Protein AF-A0A2E8EBW0-F1 (afdb_monomer_lite)

Foldseek 3Di:
DPPLLQADDDPVSLVVLVVVVVDDDDDLQSLLSSLQRNLVNCQVQQFPQDHCPVQPQKAFAFKFWDDLPVCVVLLVLVLQLCVQVDVVLPDPNNVLSVCQSPDPQKTWMKTWIWGADPNWIKTKIKTKIWGQAPPHNRHIWIKIKMWIFTADPLAGPATQAIAIAGGGNPDPPPPRPDRDGPHDDPCPGSSSVSLLVVLVVCVVCVPPPVGTDDDVCLSSHDSHDDHPDPRPDGNSVVNNVVVVVVPDPPPPD

pLDDT: mean 76.91, std 15.61, range [37.5, 95.81]

Secondary structure (DSSP, 8-state):
-GGGGS---SHHHHHHHHHHHTSS---HHHHHHHHHHHHHHHHHTTBTT--STTTTTEEEEEEEEEPTTTTHHHHHHHHHHHHHH-GGGTTHHHHHHHHHHT-TT-EEEEEEEEEEETTEEEEEEEEEEEEEETTEEEEEEEEEEEEEEEEETTEEEEEEEEEEEEE-SS-S----------SS--TT-HHHHHHHHHHHHHHHHTT-TTTB---TTGGGSTTBSS-SS--SS-SHHHHHHHHHHT--SSS--

Radius of gyration: 19.36 Å; chains: 1; bounding box: 67×33×50 Å

Sequence (253 aa):
MSQQIASIETEGQYRSAVKQLDQDKKPPFLLRLLMNALESYRQARKMGWSRPQNKYGLTVFHSFRLDRSDDRPLIDLVMKACLTEFTELDGPAGQYIRGLLEDPNLMGFIFVHDCLEERTKYEGMTFSFGRVATGQARHRDRFDLILESEVSNGSSQGLSRVRAYVDPFKSPIQKNLASVFIHESPRASEAQELFLKGAETYSLWQGDADRAWQHWTQRYINYFGPRTTSVGDSYFPTAVDRLAAAEPLRDAA

Structure (mmCIF, N/CA/C/O backbone):
data_AF-A0A2E8EBW0-F1
#
_entry.id   AF-A0A2E8EBW0-F1
#
loop_
_atom_site.group_PDB
_atom_site.id
_atom_site.type_symbol
_atom_site.label_atom_id
_atom_site.label_alt_id
_atom_site.label_comp_id
_atom_site.label_asym_id
_atom_site.label_entity_id
_atom_site.label_seq_id
_atom_site.pdbx_PDB_ins_code
_atom_site.Cartn_x
_atom_site.Cartn_y
_atom_site.Cartn_z
_atom_site.occupancy
_atom_site.B_iso_or_equiv
_atom_site.auth_seq_id
_atom_site.auth_comp_id
_atom_site.auth_asym_id
_atom_site.auth_atom_id
_atom_site.pdbx_PDB_model_num
ATOM 1 N N . MET A 1 1 ? -34.198 10.918 4.666 1.00 42.88 1 MET A N 1
ATOM 2 C CA . MET A 1 1 ? -33.213 9.984 5.269 1.00 42.88 1 MET A CA 1
ATOM 3 C C . MET A 1 1 ? -31.919 9.826 4.458 1.00 42.88 1 MET A C 1
ATOM 5 O O . MET A 1 1 ? -30.956 9.308 4.998 1.00 42.88 1 MET A O 1
ATOM 9 N N . SER A 1 2 ? -31.834 10.306 3.210 1.00 39.00 2 SER A N 1
ATOM 10 C CA . SER A 1 2 ? -30.645 10.187 2.344 1.00 39.00 2 SER A CA 1
ATOM 11 C C . SER A 1 2 ? -29.506 11.180 2.636 1.00 39.00 2 SER A C 1
ATOM 13 O O . SER A 1 2 ? -28.367 10.903 2.282 1.00 39.00 2 SER A O 1
ATOM 15 N N . GLN A 1 3 ? -29.773 12.311 3.299 1.00 40.41 3 GLN A N 1
ATOM 16 C CA . GLN A 1 3 ? -28.760 13.356 3.535 1.00 40.41 3 GLN A CA 1
ATOM 17 C C . GLN A 1 3 ? -27.776 13.052 4.680 1.00 40.41 3 GLN A C 1
ATOM 19 O O . GLN A 1 3 ? -26.727 13.678 4.753 1.00 40.41 3 GLN A O 1
ATOM 24 N N . GLN A 1 4 ? -28.066 12.083 5.555 1.00 48.19 4 GLN A N 1
ATOM 25 C CA . GLN A 1 4 ? -27.252 11.820 6.755 1.00 48.19 4 GLN A CA 1
ATOM 26 C C . GLN A 1 4 ? -26.058 10.875 6.529 1.00 48.19 4 GLN A C 1
ATOM 28 O O . GLN A 1 4 ? -25.256 10.692 7.437 1.00 48.19 4 GLN A O 1
ATOM 33 N N . ILE A 1 5 ? -25.946 10.257 5.349 1.00 56.09 5 ILE A N 1
ATOM 34 C CA . ILE A 1 5 ? -24.898 9.262 5.043 1.00 56.09 5 ILE A CA 1
ATOM 35 C C . ILE A 1 5 ? -23.699 9.909 4.318 1.00 56.09 5 ILE A C 1
ATOM 37 O O . ILE A 1 5 ? -22.652 9.284 4.193 1.00 56.09 5 ILE A O 1
ATOM 41 N N . ALA A 1 6 ? -23.819 11.164 3.862 1.00 61.62 6 ALA A N 1
ATOM 42 C CA . ALA A 1 6 ? -22.801 11.811 3.029 1.00 61.62 6 ALA A CA 1
ATOM 43 C C . ALA A 1 6 ? -21.480 12.098 3.771 1.00 61.62 6 ALA A C 1
ATOM 45 O O . ALA A 1 6 ? -20.416 12.005 3.163 1.00 61.62 6 ALA A O 1
ATOM 46 N N . SER A 1 7 ? -21.526 12.389 5.074 1.00 76.88 7 SER A N 1
ATOM 47 C CA . SER A 1 7 ? -20.334 12.552 5.911 1.00 76.88 7 SER A CA 1
ATOM 48 C C . SER A 1 7 ? -20.571 11.985 7.312 1.00 76.88 7 SER A C 1
ATOM 50 O O . SER A 1 7 ? -21.566 12.273 7.977 1.00 76.88 7 SER A O 1
ATOM 52 N N . ILE A 1 8 ? -19.647 11.139 7.772 1.00 84.81 8 ILE A N 1
ATOM 53 C CA . ILE A 1 8 ? -19.560 10.740 9.179 1.00 84.81 8 ILE A CA 1
ATOM 54 C C . ILE A 1 8 ? -18.503 11.642 9.805 1.00 84.81 8 ILE A C 1
ATOM 56 O O . ILE A 1 8 ? -17.350 11.635 9.380 1.00 84.81 8 ILE A O 1
ATOM 60 N N . GLU A 1 9 ? -18.885 12.413 10.817 1.00 86.06 9 GLU A N 1
ATOM 61 C CA . GLU A 1 9 ? -18.017 13.413 11.453 1.00 86.06 9 GLU A CA 1
ATOM 62 C C . GLU A 1 9 ? -17.807 13.129 12.943 1.00 86.06 9 GLU A C 1
ATOM 64 O O . GLU A 1 9 ? -16.780 13.495 13.513 1.00 86.06 9 GLU A O 1
ATOM 69 N N . THR A 1 10 ? -18.730 12.400 13.573 1.00 87.62 10 THR A N 1
ATOM 70 C CA . THR A 1 10 ? -18.730 12.113 15.014 1.00 87.62 10 THR A CA 1
ATOM 71 C C . THR A 1 10 ? -18.658 10.613 15.313 1.00 87.62 10 THR A C 1
ATOM 73 O O . THR A 1 10 ? -19.086 9.778 14.517 1.00 87.62 10 THR A O 1
ATOM 76 N N . GLU A 1 11 ? -18.156 10.245 16.499 1.00 87.25 11 GLU A N 1
ATOM 77 C CA . GLU A 1 11 ? -18.153 8.844 16.976 1.00 87.25 11 GLU A CA 1
ATOM 78 C C . GLU A 1 11 ? -19.584 8.283 17.104 1.00 87.25 11 GLU A C 1
ATOM 80 O O . GLU A 1 11 ? -19.814 7.098 16.867 1.00 87.25 11 GLU A O 1
ATOM 85 N N . GLY A 1 12 ? -20.569 9.128 17.434 1.00 88.88 12 GLY A N 1
ATOM 86 C CA . GLY A 1 12 ? -21.980 8.734 17.489 1.00 88.88 12 GLY A CA 1
ATOM 87 C C . GLY A 1 12 ? -22.530 8.331 16.117 1.00 88.88 12 GLY A C 1
ATOM 88 O O . GLY A 1 12 ? -23.123 7.258 15.983 1.00 88.88 12 GLY A O 1
ATOM 89 N N . GLN A 1 13 ? -22.269 9.142 15.085 1.00 88.31 13 GLN A N 1
ATOM 90 C CA . GLN A 1 13 ? -22.615 8.811 13.697 1.00 88.31 13 GLN A CA 1
ATOM 91 C C . GLN A 1 13 ? -21.884 7.552 13.225 1.00 88.31 13 GLN A C 1
ATOM 93 O O . GLN A 1 13 ? -22.511 6.688 12.621 1.00 88.31 13 GLN A O 1
ATOM 98 N N . TYR A 1 14 ? -20.596 7.406 13.558 1.00 87.50 14 TYR A N 1
ATOM 99 C CA . TYR A 1 14 ? -19.812 6.216 13.226 1.00 87.50 14 TYR A CA 1
ATOM 100 C C . TYR A 1 14 ? -20.443 4.943 13.805 1.00 87.50 14 TYR A C 1
ATOM 102 O O . TYR A 1 14 ? -20.697 3.986 13.077 1.00 87.50 14 TYR A O 1
ATOM 110 N N . ARG A 1 15 ? -20.782 4.937 15.101 1.00 87.25 15 ARG A N 1
ATOM 111 C CA . ARG A 1 15 ? -21.443 3.789 15.749 1.00 87.25 15 ARG A CA 1
ATOM 112 C C . ARG A 1 15 ? -22.815 3.490 15.150 1.00 87.25 15 ARG A C 1
ATOM 114 O O . ARG A 1 15 ? -23.166 2.323 15.010 1.00 87.25 15 ARG A O 1
ATOM 121 N N . SER A 1 16 ? -23.583 4.524 14.806 1.00 86.38 16 SER A N 1
ATOM 122 C CA . SER A 1 16 ? -24.879 4.368 14.136 1.00 86.38 16 SER A CA 1
ATOM 123 C C . SER A 1 16 ? -24.718 3.731 12.754 1.00 86.38 16 SER A C 1
ATOM 125 O O . SER A 1 16 ? -25.396 2.757 12.443 1.00 86.38 16 SER A O 1
ATOM 127 N N . ALA A 1 17 ? -23.761 4.212 11.959 1.00 85.69 17 ALA A N 1
ATOM 128 C CA . ALA A 1 17 ? -23.440 3.676 10.642 1.00 85.69 17 ALA A CA 1
ATOM 129 C C . ALA A 1 17 ? -22.963 2.214 10.695 1.00 85.69 17 ALA A C 1
ATOM 131 O O . ALA A 1 17 ? -23.399 1.405 9.881 1.00 85.69 17 ALA A O 1
ATOM 132 N N . VAL A 1 18 ? -22.134 1.845 11.680 1.00 84.69 18 VAL A N 1
ATOM 133 C CA . VAL A 1 18 ? -21.731 0.444 11.905 1.00 84.69 18 VAL A CA 1
ATOM 134 C C . VAL A 1 18 ? -22.945 -0.428 12.232 1.00 84.69 18 VAL A C 1
ATOM 136 O O . VAL A 1 18 ? -23.158 -1.435 11.571 1.00 84.69 18 VAL A O 1
ATOM 139 N N . LYS A 1 19 ? -23.807 -0.006 13.168 1.00 84.00 19 LYS A N 1
ATOM 140 C CA . LYS A 1 19 ? -25.048 -0.742 13.471 1.00 84.00 19 LYS A CA 1
ATOM 141 C C . LYS A 1 19 ? -25.952 -0.890 12.249 1.00 84.00 19 LYS A C 1
ATOM 143 O O . LYS A 1 19 ? -26.609 -1.910 12.094 1.00 84.00 19 LYS A O 1
ATOM 148 N N . GLN A 1 20 ? -25.994 0.122 11.385 1.00 81.56 20 GLN A N 1
ATOM 149 C CA . GLN A 1 20 ? -26.752 0.049 10.143 1.00 81.56 20 GLN A CA 1
ATOM 150 C C . GLN A 1 20 ? -26.153 -0.965 9.163 1.00 81.56 20 GLN A C 1
ATOM 152 O O . GLN A 1 20 ? -26.926 -1.613 8.467 1.00 81.56 20 GLN A O 1
ATOM 157 N N . LEU A 1 21 ? -24.831 -1.143 9.086 1.00 76.75 21 LEU A N 1
ATOM 158 C CA . LEU A 1 21 ? -24.244 -2.211 8.261 1.00 76.75 21 LEU A CA 1
ATOM 159 C C . LEU A 1 21 ? -24.686 -3.604 8.719 1.00 76.75 21 LEU A C 1
ATOM 161 O O . LEU A 1 21 ? -24.945 -4.456 7.874 1.00 76.75 21 LEU A O 1
ATOM 165 N N . ASP A 1 22 ? -24.811 -3.801 10.031 1.00 71.69 22 ASP A N 1
ATOM 166 C CA . ASP A 1 22 ? -25.167 -5.091 10.634 1.00 71.69 22 ASP A CA 1
ATOM 167 C C . ASP A 1 22 ? -26.665 -5.440 10.492 1.00 71.69 22 ASP A C 1
ATOM 169 O O . ASP A 1 22 ? -27.074 -6.565 10.771 1.00 71.69 22 ASP A O 1
ATOM 173 N N . GLN A 1 23 ? -27.501 -4.490 10.057 1.00 69.81 23 GLN A N 1
ATOM 174 C CA . GLN A 1 23 ? -28.956 -4.642 9.929 1.00 69.81 23 GLN A CA 1
ATOM 175 C C . GLN A 1 23 ? -29.392 -4.813 8.467 1.00 69.81 23 GLN A C 1
ATOM 177 O O . GLN A 1 23 ? -29.241 -3.871 7.693 1.00 69.81 23 GLN A O 1
ATOM 182 N N . ASP A 1 24 ? -30.019 -5.949 8.135 1.00 57.16 24 ASP A N 1
ATOM 183 C CA . ASP A 1 24 ? -30.723 -6.290 6.879 1.00 57.16 24 ASP A CA 1
ATOM 184 C C . ASP A 1 24 ? -30.028 -6.002 5.527 1.00 57.16 24 ASP A C 1
ATOM 186 O O . ASP A 1 24 ? -29.122 -5.183 5.369 1.00 57.16 24 ASP A O 1
ATOM 190 N N . LYS A 1 25 ? -30.482 -6.700 4.474 1.00 70.56 25 LYS A N 1
ATOM 191 C CA . LYS A 1 25 ? -29.960 -6.551 3.104 1.00 70.56 25 LYS A CA 1
ATOM 192 C C . LYS A 1 25 ? -30.247 -5.149 2.551 1.00 70.56 25 LYS A C 1
ATOM 194 O O . LYS A 1 25 ? -31.306 -4.888 1.986 1.00 70.56 25 LYS A O 1
ATOM 199 N N . LYS A 1 26 ? -29.273 -4.247 2.667 1.00 77.56 26 LYS A N 1
ATOM 200 C CA . LYS A 1 26 ? -29.299 -2.934 2.010 1.00 77.56 26 LYS A CA 1
ATOM 201 C C . LYS A 1 26 ? -29.015 -3.061 0.508 1.00 77.56 26 LYS A C 1
ATOM 203 O O . LYS A 1 26 ? -28.183 -3.881 0.114 1.00 77.56 26 LYS A O 1
ATOM 208 N N . PRO A 1 27 ? -29.637 -2.217 -0.335 1.00 81.81 27 PRO A N 1
ATOM 209 C CA . PRO A 1 27 ? -29.261 -2.079 -1.736 1.00 81.81 27 PRO A CA 1
ATOM 210 C C . PRO A 1 27 ? -27.752 -1.814 -1.901 1.00 81.81 27 PRO A C 1
ATOM 212 O O . PRO A 1 27 ? -27.195 -1.019 -1.134 1.00 81.81 27 PRO A O 1
ATOM 215 N N . PRO A 1 28 ? -27.087 -2.390 -2.923 1.00 80.12 28 PRO A N 1
ATOM 216 C CA . PRO A 1 28 ? -25.644 -2.232 -3.128 1.00 80.12 28 PRO A CA 1
ATOM 217 C C . PRO A 1 28 ? -25.160 -0.777 -3.178 1.00 80.12 28 PRO A C 1
ATOM 219 O O . PRO A 1 28 ? -24.071 -0.480 -2.691 1.00 80.12 28 PRO A O 1
ATOM 222 N N . PHE A 1 29 ? -25.964 0.148 -3.714 1.00 81.62 29 PHE A N 1
ATOM 223 C CA . PHE A 1 29 ? -25.597 1.566 -3.774 1.00 81.62 29 PHE A CA 1
ATOM 224 C C . PHE A 1 29 ? -25.526 2.220 -2.382 1.00 81.62 29 PHE A C 1
ATOM 226 O O . PHE A 1 29 ? -24.613 2.999 -2.120 1.00 81.62 29 PHE A O 1
ATOM 233 N N . LEU A 1 30 ? -26.441 1.874 -1.464 1.00 81.81 30 LEU A N 1
ATOM 234 C CA . LEU A 1 30 ? -26.419 2.385 -0.089 1.00 81.81 30 LEU A CA 1
ATOM 235 C C . LEU A 1 30 ? -25.256 1.789 0.699 1.00 81.81 30 LEU A C 1
ATOM 237 O O . LEU A 1 30 ? -24.622 2.504 1.469 1.00 81.81 30 LEU A O 1
ATOM 241 N N . LEU A 1 31 ? -24.944 0.509 0.474 1.00 82.00 31 LEU A N 1
ATOM 242 C CA . LEU A 1 31 ? -23.759 -0.122 1.056 1.00 82.00 31 LEU A CA 1
ATOM 243 C C . LEU A 1 31 ? -22.479 0.570 0.587 1.00 82.00 31 LEU A C 1
ATOM 245 O O . LEU A 1 31 ? -21.628 0.867 1.416 1.00 82.00 31 LEU A O 1
ATOM 249 N N . ARG A 1 32 ? -22.369 0.901 -0.707 1.00 82.06 32 ARG A N 1
ATOM 250 C CA . ARG A 1 32 ? -21.244 1.689 -1.237 1.00 82.06 32 ARG A CA 1
ATOM 251 C C . ARG A 1 32 ? -21.121 3.046 -0.552 1.00 82.06 32 ARG A C 1
ATOM 253 O O . ARG A 1 32 ? -20.038 3.384 -0.086 1.00 82.06 32 ARG A O 1
ATOM 260 N N . LEU A 1 33 ? -22.210 3.810 -0.451 1.00 84.19 33 LEU A N 1
ATOM 261 C CA . LEU A 1 33 ? -22.187 5.122 0.208 1.00 84.19 33 LEU A CA 1
ATOM 262 C C . LEU A 1 33 ? -21.750 5.014 1.675 1.00 84.19 33 LEU A C 1
ATOM 264 O O . LEU A 1 33 ? -20.831 5.709 2.102 1.00 84.19 33 LEU A O 1
ATOM 268 N N . LEU A 1 34 ? -22.360 4.095 2.426 1.00 85.25 34 LEU A N 1
ATOM 269 C CA . LEU A 1 34 ? -22.086 3.905 3.849 1.00 85.25 34 LEU A CA 1
ATOM 270 C C . LEU A 1 34 ? -20.654 3.418 4.105 1.00 85.25 34 LEU A C 1
ATOM 272 O O . LEU A 1 34 ? -19.982 3.916 5.007 1.00 85.25 34 LEU A O 1
ATOM 276 N N . MET A 1 35 ? -20.170 2.473 3.295 1.00 84.56 35 MET A N 1
ATOM 277 C CA . MET A 1 35 ? -18.815 1.937 3.414 1.00 84.56 35 MET A CA 1
ATOM 278 C C . MET A 1 35 ? -17.753 2.986 3.101 1.00 84.56 35 MET A C 1
ATOM 280 O O . MET A 1 35 ? -16.782 3.084 3.846 1.00 84.56 35 MET A O 1
ATOM 284 N N . ASN A 1 36 ? -17.942 3.795 2.055 1.00 83.75 36 ASN A N 1
ATOM 285 C CA . ASN A 1 36 ? -17.011 4.881 1.749 1.00 83.75 36 ASN A CA 1
ATOM 286 C C . ASN A 1 36 ? -17.027 5.963 2.841 1.00 83.75 36 ASN A C 1
ATOM 288 O O . ASN A 1 36 ? -15.962 6.418 3.245 1.00 83.75 36 ASN A O 1
ATOM 292 N N . ALA A 1 37 ? -18.192 6.318 3.394 1.00 85.50 37 ALA A N 1
ATOM 293 C CA . ALA A 1 37 ? -18.268 7.285 4.492 1.00 85.50 37 ALA A CA 1
ATOM 294 C C . ALA A 1 37 ? -17.565 6.780 5.770 1.00 85.50 37 ALA A C 1
ATOM 296 O O . ALA A 1 37 ? -16.832 7.526 6.426 1.00 85.50 37 ALA A O 1
ATOM 297 N N . LEU A 1 38 ? -17.740 5.495 6.109 1.00 86.19 38 LEU A N 1
ATOM 298 C CA . LEU A 1 38 ? -17.025 4.844 7.212 1.00 86.19 38 LEU A CA 1
ATOM 299 C C . LEU A 1 38 ? -15.520 4.799 6.962 1.00 86.19 38 LEU A C 1
ATOM 301 O O . LEU A 1 38 ? -14.737 5.041 7.880 1.00 86.19 38 LEU A O 1
ATOM 305 N N . GLU A 1 39 ? -15.119 4.503 5.730 1.00 83.81 39 GLU A N 1
ATOM 306 C CA . GLU A 1 39 ? -13.722 4.484 5.328 1.00 83.81 39 GLU A CA 1
ATOM 307 C C . GLU A 1 39 ? -13.085 5.867 5.487 1.00 83.81 39 GLU A C 1
ATOM 309 O O . GLU A 1 39 ? -12.070 5.987 6.170 1.00 83.81 39 GLU A O 1
ATOM 314 N N . SER A 1 40 ? -13.714 6.926 4.970 1.00 82.56 40 SER A N 1
ATOM 315 C CA . SER A 1 40 ? -13.229 8.303 5.120 1.00 82.56 40 SER A CA 1
ATOM 316 C C . SER A 1 40 ? -13.115 8.721 6.590 1.00 82.56 40 SER A C 1
ATOM 318 O O . SER A 1 40 ? -12.106 9.301 6.998 1.00 82.56 40 SER A O 1
ATOM 320 N N . TYR A 1 41 ? -14.101 8.371 7.424 1.00 85.62 41 TYR A N 1
ATOM 321 C CA . TYR A 1 41 ? -14.045 8.643 8.864 1.00 85.62 41 TYR A CA 1
ATOM 322 C C . TYR A 1 41 ? -12.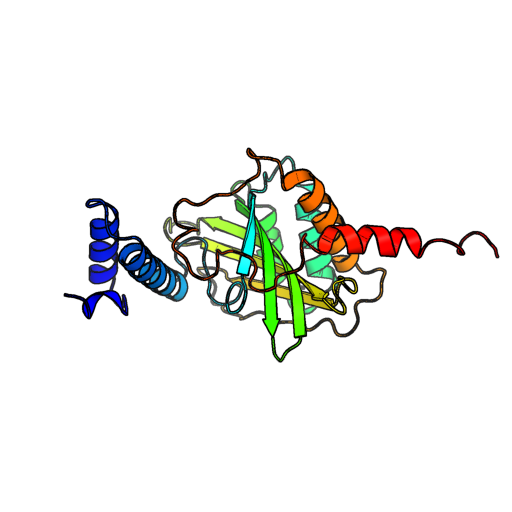860 7.949 9.544 1.00 85.62 41 TYR A C 1
ATOM 324 O O . TYR A 1 41 ? -12.146 8.567 10.343 1.00 85.62 41 TYR A O 1
ATOM 332 N N . ARG A 1 42 ? -12.654 6.661 9.234 1.00 84.12 42 ARG A N 1
ATOM 333 C CA . ARG A 1 42 ? -11.570 5.840 9.790 1.00 84.12 42 ARG A CA 1
ATOM 334 C C . ARG A 1 42 ? -10.208 6.360 9.358 1.00 84.12 42 ARG A C 1
ATOM 336 O O . ARG A 1 42 ? -9.314 6.497 10.193 1.00 84.12 42 ARG A O 1
ATOM 343 N N . GLN A 1 43 ? -10.077 6.694 8.082 1.00 78.69 43 GLN A N 1
ATOM 344 C CA . GLN A 1 43 ? -8.888 7.278 7.478 1.00 78.69 43 GLN A CA 1
ATOM 345 C C . GLN A 1 43 ? -8.455 8.561 8.196 1.00 78.69 43 GLN A C 1
ATOM 347 O O . GLN A 1 43 ? -7.318 8.641 8.662 1.00 78.69 43 GLN A O 1
ATOM 352 N N . ALA A 1 44 ? -9.377 9.512 8.385 1.00 79.12 44 ALA A N 1
ATOM 353 C CA . ALA A 1 44 ? -9.106 10.782 9.066 1.00 79.12 44 ALA A CA 1
ATOM 354 C C . ALA A 1 44 ? -8.639 10.618 10.527 1.00 79.12 44 ALA A C 1
ATOM 356 O O . ALA A 1 44 ? -8.036 11.523 11.096 1.00 79.12 44 ALA A O 1
ATOM 357 N N . ARG A 1 45 ? -8.911 9.463 11.149 1.00 80.75 45 ARG A N 1
ATOM 358 C CA . ARG A 1 45 ? -8.608 9.170 12.563 1.00 80.75 45 ARG A CA 1
ATOM 359 C C . ARG A 1 45 ? -7.586 8.053 12.752 1.00 80.75 45 ARG A C 1
ATOM 361 O O . ARG A 1 45 ? -7.448 7.523 13.854 1.00 80.75 45 ARG A O 1
ATOM 368 N N . LYS A 1 46 ? -6.881 7.662 11.688 1.00 77.75 46 LYS A N 1
ATOM 369 C CA . LYS A 1 46 ? -5.901 6.565 11.700 1.00 77.75 46 LYS A CA 1
ATOM 370 C C . LYS A 1 46 ? -6.462 5.231 12.231 1.00 77.75 46 LYS A C 1
ATOM 372 O O . LYS A 1 46 ? -5.770 4.476 12.920 1.00 77.75 46 LYS A O 1
ATOM 377 N N . MET A 1 47 ? -7.729 4.938 11.948 1.00 80.25 47 MET A N 1
ATOM 378 C CA . MET A 1 47 ? -8.395 3.708 12.378 1.00 80.25 47 MET A CA 1
ATOM 379 C C . MET A 1 47 ? -8.321 2.633 11.293 1.00 80.25 47 MET A C 1
ATOM 381 O O . MET A 1 47 ? -8.682 2.854 10.140 1.00 80.25 47 MET A O 1
ATOM 385 N N . GLY A 1 48 ? -7.924 1.417 11.665 1.00 76.00 48 GLY A N 1
ATOM 386 C CA . GLY A 1 48 ? -7.821 0.301 10.719 1.00 76.00 48 GLY A CA 1
ATOM 387 C C . GLY A 1 48 ? -6.758 0.473 9.625 1.00 76.00 48 GLY A C 1
ATOM 388 O O . GLY A 1 48 ? -5.818 1.255 9.773 1.00 76.00 48 GLY A O 1
ATOM 389 N N . TRP A 1 49 ? -6.916 -0.300 8.544 1.00 72.81 49 TRP A N 1
ATOM 390 C CA . TRP A 1 49 ? -5.897 -0.522 7.506 1.00 72.81 49 TRP A CA 1
ATOM 391 C C . TRP A 1 49 ? -5.943 0.451 6.322 1.00 72.81 49 TRP A C 1
ATOM 393 O O . TRP A 1 49 ? -5.196 0.297 5.367 1.00 72.81 49 TRP A O 1
ATOM 403 N N . SER A 1 50 ? -6.832 1.437 6.318 1.00 63.03 50 SER A N 1
ATOM 404 C CA . SER A 1 50 ? -6.943 2.352 5.185 1.00 63.03 50 SER A CA 1
ATOM 405 C C . SER A 1 50 ? -6.407 3.729 5.516 1.00 63.03 50 SER A C 1
ATOM 407 O O . SER A 1 50 ? -6.694 4.254 6.597 1.00 63.03 50 SER A O 1
ATOM 409 N N . ARG A 1 51 ? -5.646 4.325 4.596 1.00 66.62 51 ARG A N 1
ATOM 410 C CA . ARG A 1 51 ? -5.312 5.750 4.623 1.00 66.62 51 ARG A CA 1
ATOM 411 C C . ARG A 1 51 ? -5.531 6.357 3.235 1.00 66.62 51 ARG A C 1
ATOM 413 O O . ARG A 1 51 ? -5.445 5.629 2.248 1.00 66.62 51 ARG A O 1
ATOM 420 N N . PRO A 1 52 ? -5.821 7.665 3.150 1.00 56.44 52 PRO A N 1
ATOM 421 C CA . PRO A 1 52 ? -6.005 8.342 1.872 1.00 56.44 52 PRO A CA 1
ATOM 422 C C . PRO A 1 52 ? -4.711 8.415 1.053 1.00 56.44 52 PRO A C 1
ATOM 424 O O . PRO A 1 52 ? -4.753 8.305 -0.168 1.00 56.44 52 PRO A O 1
ATOM 427 N N . GLN A 1 53 ? -3.559 8.587 1.714 1.00 57.28 53 GLN A N 1
ATOM 428 C CA . GLN A 1 53 ? -2.309 8.983 1.053 1.00 57.28 53 GLN A CA 1
ATOM 429 C C . GLN A 1 53 ? -1.745 7.911 0.113 1.00 57.28 53 GLN A C 1
ATOM 431 O O . GLN A 1 53 ? -1.138 8.254 -0.893 1.00 57.28 53 GLN A O 1
ATOM 436 N N . ASN A 1 54 ? -1.976 6.629 0.402 1.00 64.00 54 ASN A N 1
ATOM 437 C CA . ASN A 1 54 ? -1.486 5.514 -0.410 1.00 64.00 54 ASN A CA 1
ATOM 438 C C . ASN A 1 54 ? -2.533 4.950 -1.384 1.00 64.00 54 ASN A C 1
ATOM 440 O O . ASN A 1 54 ? -2.286 3.905 -1.975 1.00 64.00 54 ASN A O 1
ATOM 444 N N . LYS A 1 55 ? -3.730 5.553 -1.479 1.00 65.38 55 LYS A N 1
ATOM 445 C CA . LYS A 1 55 ? -4.889 4.964 -2.186 1.00 65.38 55 LYS A CA 1
ATOM 446 C C . LYS A 1 55 ? -5.728 5.970 -2.983 1.00 65.38 55 LYS A C 1
ATOM 448 O O . LYS A 1 55 ? -6.718 5.582 -3.598 1.00 65.38 55 LYS A O 1
ATOM 453 N N . TYR A 1 56 ? -5.375 7.256 -2.968 1.00 67.69 56 TYR A N 1
ATOM 454 C CA . TYR A 1 56 ? -6.079 8.273 -3.749 1.00 67.69 56 TYR A CA 1
ATOM 455 C C . TYR A 1 56 ? -5.701 8.174 -5.230 1.00 67.69 56 TYR A C 1
ATOM 457 O O . TYR A 1 56 ? -4.521 8.135 -5.562 1.00 67.69 56 TYR A O 1
ATOM 465 N N . GLY A 1 57 ? -6.704 8.125 -6.112 1.00 71.44 57 GLY A N 1
ATOM 466 C CA . GLY A 1 57 ? -6.496 8.013 -7.562 1.00 71.44 57 GLY A CA 1
ATOM 467 C C . GLY A 1 57 ? -6.009 6.641 -8.045 1.00 71.44 57 GLY A C 1
ATOM 468 O O . GLY A 1 57 ? -5.708 6.500 -9.226 1.00 71.44 57 GLY A O 1
ATOM 469 N N . LEU A 1 58 ? -5.949 5.645 -7.155 1.00 79.94 58 LEU A N 1
ATOM 470 C CA . LEU A 1 58 ? -5.500 4.283 -7.447 1.00 79.94 58 LEU A CA 1
ATOM 471 C C . LEU A 1 58 ? -6.695 3.325 -7.480 1.00 79.94 58 LEU A C 1
ATOM 473 O O . LEU A 1 58 ? -7.629 3.461 -6.686 1.00 79.94 58 LEU A O 1
ATOM 477 N N . THR A 1 59 ? -6.628 2.319 -8.347 1.00 85.56 59 THR A N 1
ATOM 478 C CA . THR A 1 59 ? -7.553 1.183 -8.356 1.00 85.56 59 THR A CA 1
ATOM 479 C C . THR A 1 59 ? -6.785 -0.084 -8.051 1.00 85.56 59 THR A C 1
ATOM 481 O O . THR A 1 59 ? -6.013 -0.573 -8.870 1.00 85.56 59 THR A O 1
ATOM 484 N N . VAL A 1 60 ? -7.003 -0.622 -6.857 1.00 85.94 60 VAL A N 1
ATOM 485 C CA . VAL A 1 60 ? -6.477 -1.916 -6.438 1.00 85.94 60 VAL A CA 1
ATOM 486 C C . VAL A 1 60 ? -7.338 -3.004 -7.061 1.00 85.94 60 VAL A C 1
ATOM 488 O O . VAL A 1 60 ? -8.528 -3.111 -6.748 1.00 85.94 60 VAL A O 1
ATOM 491 N N . PHE A 1 61 ? -6.729 -3.814 -7.923 1.00 83.56 61 PHE A N 1
ATOM 492 C CA . PHE A 1 61 ? -7.426 -4.895 -8.614 1.00 83.56 61 PHE A CA 1
ATOM 493 C C . PHE A 1 61 ? -7.118 -6.267 -8.017 1.00 83.56 61 PHE A C 1
ATOM 495 O O . PHE A 1 61 ? -8.035 -7.072 -7.948 1.00 83.56 61 PHE A O 1
ATOM 502 N N . HIS A 1 62 ? -5.906 -6.515 -7.500 1.00 86.19 62 HIS A N 1
ATOM 503 C CA . HIS A 1 62 ? -5.564 -7.722 -6.731 1.00 86.19 62 HIS A CA 1
ATOM 504 C C . HIS A 1 62 ? -4.930 -7.357 -5.386 1.00 86.19 62 HIS A C 1
ATOM 506 O O . HIS A 1 62 ? -4.319 -6.300 -5.211 1.00 86.19 62 HIS A O 1
ATOM 512 N N . SER A 1 63 ? -5.106 -8.226 -4.394 1.00 88.94 63 SER A N 1
ATOM 513 C CA . SER A 1 63 ? -4.575 -8.019 -3.050 1.00 88.94 63 SER A CA 1
ATOM 514 C C . SER A 1 63 ? -4.149 -9.335 -2.425 1.00 88.94 63 SER A C 1
ATOM 516 O O . SER A 1 63 ? -4.908 -10.302 -2.460 1.00 88.94 63 SER A O 1
ATOM 518 N N . PHE A 1 64 ? -2.980 -9.345 -1.795 1.00 91.25 64 PHE A N 1
ATOM 519 C CA . PHE A 1 64 ? -2.430 -10.522 -1.128 1.00 91.25 64 PHE A CA 1
ATOM 520 C C . PHE A 1 64 ? -2.102 -10.222 0.322 1.00 91.25 64 PHE A C 1
ATOM 522 O O . PHE A 1 64 ? -1.760 -9.088 0.667 1.00 91.25 64 PHE A O 1
ATOM 529 N N . ARG A 1 65 ? -2.192 -11.243 1.167 1.00 93.31 65 ARG A N 1
ATOM 530 C CA . ARG A 1 65 ? -1.699 -11.211 2.538 1.00 93.31 65 ARG A CA 1
ATOM 531 C C . ARG A 1 65 ? -0.298 -11.811 2.585 1.00 93.31 65 ARG A C 1
ATOM 533 O O . ARG A 1 65 ? -0.064 -12.881 2.031 1.00 93.31 65 ARG A O 1
ATOM 540 N N . LEU A 1 66 ? 0.594 -11.125 3.289 1.00 93.62 66 LEU A N 1
ATOM 541 C CA . LEU A 1 66 ? 1.915 -11.642 3.610 1.00 93.62 66 LEU A CA 1
ATOM 542 C C . LEU A 1 66 ? 1.863 -12.467 4.896 1.00 93.62 66 LEU A C 1
ATOM 544 O O . LEU A 1 66 ? 1.218 -12.070 5.875 1.00 93.62 66 LEU A O 1
ATOM 548 N N . ASP A 1 67 ? 2.580 -13.581 4.888 1.00 93.69 67 ASP A N 1
ATOM 549 C CA . ASP A 1 67 ? 3.016 -14.283 6.082 1.00 93.69 67 ASP A CA 1
ATOM 550 C C . ASP A 1 67 ? 4.430 -13.818 6.445 1.00 93.69 67 ASP A C 1
ATOM 552 O O . ASP A 1 67 ? 5.347 -13.819 5.627 1.00 93.69 67 ASP A O 1
ATOM 556 N N . ARG A 1 68 ? 4.616 -13.391 7.695 1.00 91.19 68 ARG A N 1
ATOM 557 C CA . ARG A 1 68 ? 5.892 -12.826 8.151 1.00 91.19 68 ARG A CA 1
ATOM 558 C C . ARG A 1 68 ? 7.044 -13.828 8.042 1.00 91.19 68 ARG A C 1
ATOM 560 O O . ARG A 1 68 ? 8.177 -13.403 7.825 1.00 91.19 68 ARG A O 1
ATOM 567 N N . SER A 1 69 ? 6.779 -15.104 8.304 1.00 90.81 69 SER A N 1
ATOM 568 C CA . SER A 1 69 ? 7.807 -16.142 8.347 1.00 90.81 69 SER A CA 1
ATOM 569 C C . SER A 1 69 ? 8.141 -16.604 6.938 1.00 90.81 69 SER A C 1
ATOM 571 O O . SER A 1 69 ? 9.311 -16.580 6.559 1.00 90.81 69 SER A O 1
ATOM 573 N N . ASP A 1 70 ? 7.118 -16.945 6.155 1.00 93.31 70 ASP A N 1
ATOM 574 C CA . ASP A 1 70 ? 7.307 -17.509 4.816 1.00 93.31 70 ASP A CA 1
ATOM 575 C C . ASP A 1 70 ? 7.776 -16.450 3.809 1.00 93.31 70 ASP A C 1
ATOM 577 O O . ASP A 1 70 ? 8.597 -16.737 2.939 1.00 93.31 70 ASP A O 1
ATOM 581 N N . ASP A 1 71 ? 7.329 -15.199 3.960 1.00 95.19 71 ASP A N 1
ATOM 582 C CA . ASP A 1 71 ? 7.655 -14.114 3.027 1.00 95.19 71 ASP A CA 1
ATOM 583 C C . ASP A 1 71 ? 8.775 -13.204 3.545 1.00 95.19 71 ASP A C 1
ATOM 585 O O . ASP A 1 71 ? 8.991 -12.104 3.024 1.00 95.19 71 ASP A O 1
ATOM 589 N N . ARG A 1 72 ? 9.517 -13.653 4.566 1.00 94.69 72 ARG A N 1
ATOM 590 C CA . ARG A 1 72 ? 10.610 -12.884 5.167 1.00 94.69 72 ARG A CA 1
ATOM 591 C C . ARG A 1 72 ? 11.618 -12.343 4.139 1.00 94.69 72 ARG A C 1
ATOM 593 O O . ARG A 1 72 ? 11.933 -11.158 4.243 1.00 94.69 72 ARG A O 1
ATOM 600 N N . PRO A 1 73 ? 12.063 -13.113 3.124 1.00 94.69 73 PRO A N 1
ATOM 601 C CA . PRO A 1 73 ? 12.982 -12.593 2.110 1.00 94.69 73 PRO A CA 1
ATOM 602 C C . PRO A 1 73 ? 12.429 -11.381 1.347 1.00 94.69 73 PRO A C 1
ATOM 604 O O . PRO A 1 73 ? 13.158 -10.428 1.082 1.00 94.69 73 PRO A O 1
ATOM 607 N N . LEU A 1 74 ? 11.129 -11.382 1.034 1.00 94.75 74 LEU A N 1
ATOM 608 C CA . LEU A 1 74 ? 10.475 -10.265 0.350 1.00 94.75 74 LEU A CA 1
ATOM 609 C C . LEU A 1 74 ? 10.373 -9.037 1.267 1.00 94.75 74 LEU A C 1
ATOM 611 O O . LEU A 1 74 ? 10.591 -7.912 0.825 1.00 94.75 74 LEU A O 1
ATOM 615 N N . ILE A 1 75 ? 10.092 -9.249 2.556 1.00 95.81 75 ILE A N 1
ATOM 616 C CA . ILE A 1 75 ? 10.046 -8.187 3.574 1.00 95.81 75 ILE A CA 1
ATOM 617 C C . ILE A 1 75 ? 11.434 -7.561 3.789 1.00 95.81 75 ILE A C 1
ATOM 619 O O . ILE A 1 75 ? 11.549 -6.340 3.905 1.00 95.81 75 ILE A O 1
ATOM 623 N N . ASP A 1 76 ? 12.493 -8.369 3.817 1.00 94.56 76 ASP A N 1
ATOM 624 C CA . ASP A 1 76 ? 13.865 -7.870 3.947 1.00 94.56 76 ASP A CA 1
ATOM 625 C C . ASP A 1 76 ? 14.283 -7.060 2.707 1.00 94.56 76 ASP A C 1
ATOM 627 O O . ASP A 1 76 ? 14.925 -6.016 2.837 1.00 94.56 76 ASP A O 1
ATOM 631 N N . LEU A 1 77 ? 13.843 -7.467 1.511 1.00 94.50 77 LEU A N 1
ATOM 632 C CA . LEU A 1 77 ? 14.073 -6.706 0.282 1.00 94.50 77 LEU A CA 1
ATOM 633 C C . LEU A 1 77 ? 13.333 -5.358 0.285 1.00 94.50 77 LEU A C 1
ATOM 635 O O . LEU A 1 77 ? 13.901 -4.352 -0.138 1.00 94.50 77 LEU A O 1
ATOM 639 N N . VAL A 1 78 ? 12.116 -5.293 0.847 1.00 94.25 78 VAL A N 1
ATOM 640 C CA . VAL A 1 78 ? 11.434 -4.010 1.112 1.00 94.25 78 VAL A CA 1
ATOM 641 C C . VAL A 1 78 ? 12.310 -3.112 1.974 1.00 94.25 78 VAL A C 1
ATOM 643 O O . VAL A 1 78 ? 12.518 -1.954 1.620 1.00 94.25 78 VAL A O 1
ATOM 646 N N . MET A 1 79 ? 12.823 -3.621 3.097 1.00 91.25 79 MET A N 1
ATOM 647 C CA . MET A 1 79 ? 13.678 -2.833 3.987 1.00 91.25 79 MET A CA 1
ATOM 648 C C . MET A 1 79 ? 14.897 -2.285 3.247 1.00 91.25 79 MET A C 1
ATOM 650 O O . MET A 1 79 ? 15.212 -1.101 3.367 1.00 91.25 79 MET A O 1
ATOM 654 N N . LYS A 1 80 ? 15.569 -3.147 2.481 1.00 90.31 80 LYS A N 1
ATOM 655 C CA . LYS A 1 80 ? 16.769 -2.803 1.723 1.00 90.31 80 LYS A CA 1
ATOM 656 C C . LYS A 1 80 ? 16.475 -1.703 0.702 1.00 90.31 80 LYS A C 1
ATOM 658 O O . LYS A 1 80 ? 17.112 -0.657 0.758 1.00 90.31 80 LYS A O 1
ATOM 663 N N . ALA A 1 81 ? 15.433 -1.872 -0.114 1.00 89.25 81 ALA A N 1
ATOM 664 C CA . ALA A 1 81 ? 14.978 -0.851 -1.056 1.00 89.25 81 ALA A CA 1
ATOM 665 C C . ALA A 1 81 ? 14.651 0.478 -0.352 1.00 89.25 81 ALA A C 1
ATOM 667 O O . ALA A 1 81 ? 15.064 1.539 -0.802 1.00 89.25 81 ALA A O 1
ATOM 668 N N . CYS A 1 82 ? 13.970 0.444 0.796 1.00 84.62 82 CYS A N 1
ATOM 669 C CA . CYS A 1 82 ? 13.649 1.668 1.534 1.00 84.62 82 CYS A CA 1
ATOM 670 C C . CYS A 1 82 ? 14.893 2.419 2.003 1.00 84.62 82 CYS A C 1
ATOM 672 O O . CYS A 1 82 ? 14.978 3.631 1.856 1.00 84.62 82 CYS A O 1
ATOM 674 N N . LEU A 1 83 ? 15.843 1.719 2.614 1.00 81.31 83 LEU A N 1
ATOM 675 C CA . LEU A 1 83 ? 17.021 2.368 3.183 1.00 81.31 83 LEU A CA 1
ATOM 676 C C . LEU A 1 83 ? 17.991 2.850 2.102 1.00 81.31 83 LEU A C 1
ATOM 678 O O . LEU A 1 83 ? 18.672 3.847 2.309 1.00 81.31 83 LEU A O 1
ATOM 682 N N . THR A 1 84 ? 18.040 2.169 0.956 1.00 84.06 84 THR A N 1
ATOM 683 C CA . THR A 1 84 ? 18.893 2.566 -0.167 1.00 84.06 84 THR A CA 1
ATOM 684 C C . THR A 1 84 ? 18.332 3.767 -0.923 1.00 84.06 84 THR A C 1
ATOM 686 O O . THR A 1 84 ? 19.088 4.681 -1.239 1.00 84.06 84 THR A O 1
ATOM 689 N N . GLU A 1 85 ? 17.027 3.792 -1.207 1.00 81.25 85 GLU A N 1
ATOM 690 C CA . GLU A 1 85 ? 16.441 4.849 -2.046 1.00 81.25 85 GLU A CA 1
ATOM 691 C C . GLU A 1 85 ? 16.118 6.140 -1.275 1.00 81.25 85 GLU A C 1
ATOM 693 O O . GLU A 1 85 ? 15.973 7.202 -1.878 1.00 81.25 85 GLU A O 1
ATOM 698 N N . PHE A 1 86 ? 15.990 6.073 0.055 1.00 78.62 86 PHE A N 1
ATOM 699 C CA . PHE A 1 86 ? 15.550 7.201 0.879 1.00 78.62 86 PHE A CA 1
ATOM 700 C C . PHE A 1 86 ? 16.558 7.511 1.990 1.00 78.62 86 PHE A C 1
ATOM 702 O O . PHE A 1 86 ? 16.408 7.066 3.131 1.00 78.62 86 PHE A O 1
ATOM 709 N N . THR A 1 87 ? 17.556 8.341 1.686 1.00 76.81 87 THR A N 1
ATOM 710 C CA . THR A 1 87 ? 18.551 8.810 2.677 1.00 76.81 87 THR A CA 1
ATOM 711 C C . THR A 1 87 ? 17.913 9.521 3.882 1.00 76.81 87 THR A C 1
ATOM 713 O O . THR A 1 87 ? 18.418 9.483 5.002 1.00 76.81 87 THR A O 1
ATOM 716 N N . GLU A 1 88 ? 16.728 10.110 3.711 1.00 72.12 88 GLU A N 1
ATOM 717 C CA . GLU A 1 88 ? 15.942 10.740 4.774 1.00 72.12 88 GLU A CA 1
ATOM 718 C C . GLU A 1 88 ? 15.451 9.742 5.840 1.00 72.12 88 GLU A C 1
ATOM 720 O O . GLU A 1 88 ? 14.995 10.149 6.919 1.00 72.12 88 GLU A O 1
ATOM 725 N N . LEU A 1 89 ? 15.539 8.437 5.560 1.00 74.19 89 LEU A N 1
ATOM 726 C CA . LEU A 1 89 ? 15.215 7.366 6.494 1.00 74.19 89 LEU A CA 1
ATOM 727 C C . LEU A 1 89 ? 16.383 6.978 7.411 1.00 74.19 89 LEU A C 1
ATOM 729 O O . LEU A 1 89 ? 16.164 6.185 8.323 1.00 74.19 89 LEU A O 1
ATOM 733 N N . ASP A 1 90 ? 17.562 7.595 7.308 1.00 73.88 90 ASP A N 1
ATOM 734 C CA . ASP A 1 90 ? 18.705 7.304 8.196 1.00 73.88 90 ASP A CA 1
ATOM 735 C C . ASP A 1 90 ? 18.476 7.672 9.678 1.00 73.88 90 ASP A C 1
ATOM 737 O O . ASP A 1 90 ? 19.259 7.319 10.561 1.00 73.88 90 ASP A O 1
ATOM 741 N N . GLY A 1 91 ? 17.363 8.341 9.989 1.00 77.44 91 GLY A N 1
ATOM 742 C CA . GLY A 1 91 ? 16.996 8.772 11.335 1.00 77.44 91 GLY A CA 1
ATOM 743 C C . GLY A 1 91 ? 15.867 7.968 12.009 1.00 77.44 91 GLY A C 1
ATOM 744 O O . GLY A 1 91 ? 15.680 6.769 11.775 1.00 77.44 91 GLY A O 1
ATOM 745 N N . PRO A 1 92 ? 15.052 8.636 12.852 1.00 80.00 92 PRO A N 1
ATOM 746 C CA . PRO A 1 92 ? 13.939 8.010 13.575 1.00 80.00 92 PRO A CA 1
ATOM 747 C C . PRO A 1 92 ? 12.917 7.293 12.680 1.00 80.00 92 PRO A C 1
ATOM 749 O O . PRO A 1 92 ? 12.248 6.363 13.121 1.00 80.00 92 PRO A O 1
ATOM 752 N N . ALA A 1 93 ? 12.791 7.720 11.423 1.00 78.31 93 ALA A N 1
ATOM 753 C CA . ALA A 1 93 ? 11.900 7.115 10.443 1.00 78.31 93 ALA A CA 1
ATOM 754 C C . ALA A 1 93 ? 12.343 5.700 10.044 1.00 78.31 93 ALA A C 1
ATOM 756 O O . ALA A 1 93 ? 11.544 4.770 10.129 1.00 78.31 93 ALA A O 1
ATOM 757 N N . GLY A 1 94 ? 13.615 5.502 9.686 1.00 82.50 94 GLY A N 1
ATOM 758 C CA . GLY A 1 94 ? 14.140 4.168 9.398 1.00 82.50 94 GLY A CA 1
ATOM 759 C C . GLY A 1 94 ? 14.199 3.292 10.641 1.00 82.50 94 GLY A C 1
ATOM 760 O O . GLY A 1 94 ? 13.908 2.106 10.553 1.00 82.50 94 GLY A O 1
ATOM 761 N N . GLN A 1 95 ? 14.482 3.853 11.824 1.00 86.19 95 GLN A N 1
ATOM 762 C CA . GLN A 1 95 ? 14.360 3.103 13.084 1.00 86.19 95 GLN A CA 1
ATOM 763 C C . GLN A 1 95 ? 12.929 2.604 13.319 1.00 86.19 95 GLN A C 1
ATOM 765 O O . GLN A 1 95 ? 12.733 1.458 13.720 1.00 86.19 95 GLN A O 1
ATOM 770 N N . TYR A 1 96 ? 11.928 3.439 13.031 1.00 86.25 96 TYR A N 1
ATOM 771 C CA . TYR A 1 96 ? 10.529 3.037 13.089 1.00 86.25 96 TYR A CA 1
ATOM 772 C C . TYR A 1 96 ? 10.210 1.923 12.086 1.00 86.25 96 TYR A C 1
ATOM 774 O O . TYR A 1 96 ? 9.588 0.939 12.476 1.00 86.25 96 TYR A O 1
ATOM 782 N N . ILE A 1 97 ? 10.649 2.047 10.828 1.00 88.06 97 ILE A N 1
ATOM 783 C CA . ILE A 1 97 ? 10.420 1.021 9.800 1.00 88.06 97 ILE A CA 1
ATOM 784 C C . ILE A 1 97 ? 11.078 -0.300 10.217 1.00 88.06 97 ILE A C 1
ATOM 786 O O . ILE A 1 97 ? 10.409 -1.329 10.194 1.00 88.06 97 ILE A O 1
ATOM 790 N N . ARG A 1 98 ? 12.334 -0.276 10.688 1.00 91.25 98 ARG A N 1
ATOM 791 C CA . ARG A 1 98 ? 13.033 -1.449 11.252 1.00 91.25 98 ARG A CA 1
ATOM 792 C C . ARG A 1 98 ? 12.244 -2.095 12.377 1.00 91.25 98 ARG A C 1
ATOM 794 O O . ARG A 1 98 ? 11.848 -3.250 12.262 1.00 91.25 98 ARG A O 1
ATOM 801 N N . GLY A 1 99 ? 11.899 -1.318 13.399 1.00 91.75 99 GLY A N 1
ATOM 802 C CA . GLY A 1 99 ? 11.124 -1.824 14.529 1.00 91.75 99 GLY A CA 1
ATOM 803 C C . GLY A 1 99 ? 9.702 -2.270 14.171 1.00 91.75 99 GLY A C 1
ATOM 804 O O . GLY A 1 99 ? 9.099 -3.023 14.934 1.00 91.75 99 GLY A O 1
ATOM 805 N N . LEU A 1 100 ? 9.131 -1.801 13.057 1.00 91.62 100 LEU A N 1
ATOM 806 C CA . LEU A 1 100 ? 7.850 -2.278 12.542 1.00 91.62 100 LEU A CA 1
ATOM 807 C C . LEU A 1 100 ? 8.015 -3.610 11.805 1.00 91.62 100 LEU A C 1
ATOM 809 O O . LEU A 1 100 ? 7.294 -4.550 12.118 1.00 91.62 100 LEU A O 1
ATOM 813 N N . LEU A 1 101 ? 8.947 -3.699 10.853 1.00 93.62 101 LEU A N 1
ATOM 814 C CA . LEU A 1 101 ? 9.152 -4.896 10.029 1.00 93.62 101 LEU A CA 1
ATOM 815 C C . LEU A 1 101 ? 9.734 -6.077 10.827 1.00 93.62 101 LEU A C 1
ATOM 817 O O . LEU A 1 101 ? 9.548 -7.234 10.456 1.00 93.62 101 LEU A O 1
ATOM 821 N N . GLU A 1 102 ? 10.383 -5.811 11.959 1.00 93.31 102 GLU A N 1
ATOM 822 C CA . GLU A 1 102 ? 10.846 -6.851 12.884 1.00 93.31 102 GLU A CA 1
ATOM 823 C C . GLU A 1 102 ? 9.753 -7.353 13.842 1.00 93.31 102 GLU A C 1
ATOM 825 O O . GLU A 1 102 ? 9.907 -8.433 14.426 1.00 93.31 102 GLU A O 1
ATOM 830 N N . ASP A 1 103 ? 8.637 -6.624 13.974 1.00 93.00 103 ASP A N 1
ATOM 831 C CA . ASP A 1 103 ? 7.575 -6.923 14.937 1.00 93.00 103 ASP A CA 1
ATOM 832 C C . ASP A 1 103 ? 7.005 -8.340 14.723 1.00 93.00 103 ASP A C 1
ATOM 834 O O . ASP A 1 103 ? 6.664 -8.714 13.596 1.00 93.00 103 ASP A O 1
ATOM 838 N N . PRO A 1 104 ? 6.874 -9.163 15.780 1.00 91.75 104 PRO A N 1
ATOM 839 C CA . PRO A 1 104 ? 6.314 -10.509 15.656 1.00 91.75 104 PRO A CA 1
ATOM 840 C C . PRO A 1 104 ? 4.835 -10.512 15.242 1.00 91.75 104 PRO A C 1
ATOM 842 O O . PRO A 1 104 ? 4.364 -11.497 14.685 1.00 91.75 104 PRO A O 1
ATOM 845 N N . ASN A 1 105 ? 4.111 -9.417 15.477 1.00 91.69 105 ASN A N 1
ATOM 846 C CA . ASN A 1 105 ? 2.711 -9.229 15.098 1.00 91.69 105 ASN A CA 1
ATOM 847 C C . ASN A 1 105 ? 2.561 -8.358 13.841 1.00 91.69 105 ASN A C 1
ATOM 849 O O . ASN A 1 105 ? 1.508 -7.738 13.640 1.00 91.69 105 ASN A O 1
ATOM 853 N N . LEU A 1 106 ? 3.614 -8.271 13.020 1.00 94.38 106 LEU A N 1
ATOM 854 C CA . LEU A 1 106 ? 3.567 -7.591 11.735 1.00 94.38 106 LEU A CA 1
ATOM 855 C C . LEU A 1 106 ? 2.417 -8.148 10.891 1.00 94.38 106 LEU A C 1
ATOM 857 O O . LEU A 1 106 ? 2.310 -9.345 10.634 1.00 94.38 106 LEU A O 1
ATOM 861 N N . MET A 1 107 ? 1.566 -7.245 10.430 1.00 93.31 107 MET A N 1
ATOM 862 C CA . MET A 1 107 ? 0.630 -7.495 9.348 1.00 93.31 107 MET A CA 1
ATOM 863 C C . MET A 1 107 ? 1.245 -6.935 8.068 1.00 93.31 107 MET A C 1
ATOM 865 O O . MET A 1 107 ? 1.761 -5.814 8.072 1.00 93.31 107 MET A O 1
ATOM 869 N N . GLY A 1 108 ? 1.165 -7.695 6.980 1.00 93.50 108 GLY A N 1
ATOM 870 C CA . GLY A 1 108 ? 1.659 -7.288 5.671 1.00 93.50 108 GLY A CA 1
ATOM 871 C C . GLY A 1 108 ? 0.655 -7.622 4.574 1.00 93.50 108 GLY A C 1
ATOM 872 O O . GLY A 1 108 ? -0.014 -8.656 4.627 1.00 93.50 108 GLY A O 1
ATOM 873 N N . PHE A 1 109 ? 0.542 -6.739 3.589 1.00 92.75 109 PHE A N 1
ATOM 874 C CA . PHE A 1 109 ? -0.286 -6.935 2.406 1.00 92.75 109 PHE A CA 1
ATOM 875 C C . PHE A 1 109 ? 0.405 -6.366 1.174 1.00 92.75 109 PHE A C 1
ATOM 877 O O . PHE A 1 109 ? 1.112 -5.364 1.262 1.00 92.75 109 PHE A O 1
ATOM 884 N N . ILE A 1 110 ? 0.135 -6.967 0.021 1.00 92.44 110 ILE A N 1
ATOM 885 C CA . ILE A 1 110 ? 0.509 -6.424 -1.284 1.00 92.44 110 ILE A CA 1
ATOM 886 C C . ILE A 1 110 ? -0.772 -5.990 -1.988 1.00 92.44 110 ILE A C 1
ATOM 888 O O . ILE A 1 110 ? -1.704 -6.783 -2.114 1.00 92.44 110 ILE A O 1
ATOM 892 N N . PHE A 1 111 ? -0.823 -4.744 -2.453 1.00 89.81 111 PHE A N 1
ATOM 893 C CA . PHE A 1 111 ? -1.924 -4.217 -3.261 1.00 89.81 111 PHE A CA 1
ATOM 894 C C . PHE A 1 111 ? -1.436 -3.915 -4.669 1.00 89.81 111 PHE A C 1
ATOM 896 O O . PHE A 1 111 ? -0.697 -2.951 -4.865 1.00 89.81 111 PHE A O 1
ATOM 903 N N . VAL A 1 112 ? -1.869 -4.714 -5.639 1.00 89.56 112 VAL A N 1
ATOM 904 C CA . VAL A 1 112 ? -1.564 -4.473 -7.051 1.00 89.56 112 VAL A CA 1
ATOM 905 C C . VAL A 1 112 ? -2.602 -3.515 -7.609 1.00 89.56 112 VAL A C 1
ATOM 907 O O . VAL A 1 112 ? -3.806 -3.721 -7.418 1.00 89.56 112 VAL A O 1
ATOM 910 N N . HIS A 1 113 ? -2.135 -2.440 -8.233 1.00 89.06 113 HIS A N 1
ATOM 911 C CA . HIS A 1 113 ? -2.970 -1.304 -8.583 1.00 89.06 113 HIS A CA 1
ATOM 912 C C . HIS A 1 113 ? -2.633 -0.697 -9.941 1.00 89.06 113 HIS A C 1
ATOM 914 O O . HIS A 1 113 ? -1.519 -0.829 -10.439 1.00 89.06 113 HIS A O 1
ATOM 920 N N . ASP A 1 114 ? -3.603 0.019 -10.506 1.00 88.69 114 ASP A N 1
ATOM 921 C CA . ASP A 1 114 ? -3.384 0.977 -11.587 1.00 88.69 114 ASP A CA 1
ATOM 922 C C . ASP A 1 114 ? -3.773 2.398 -11.153 1.00 88.69 114 ASP A C 1
ATOM 924 O O . ASP A 1 114 ? -4.558 2.590 -10.220 1.00 88.69 114 ASP A O 1
ATOM 928 N N . CYS A 1 115 ? -3.199 3.410 -11.801 1.00 86.38 115 CYS A N 1
ATOM 929 C CA . CYS A 1 115 ? -3.685 4.785 -11.712 1.00 86.38 115 CYS A CA 1
ATOM 930 C C . CYS A 1 115 ? -3.444 5.572 -12.996 1.00 86.38 115 CYS A C 1
ATOM 932 O O . CYS A 1 115 ? -2.582 5.243 -13.812 1.00 86.38 115 CYS A O 1
ATOM 934 N N . LEU A 1 116 ? -4.191 6.666 -13.126 1.00 85.81 116 LEU A N 1
ATOM 935 C CA . LEU A 1 116 ? -4.012 7.674 -14.159 1.00 85.81 116 LEU A CA 1
ATOM 936 C C . LEU A 1 116 ? -3.712 9.017 -13.489 1.00 85.81 116 LEU A C 1
ATOM 938 O O . LEU A 1 116 ? -4.563 9.562 -12.789 1.00 85.81 116 LEU A O 1
ATOM 942 N N . GLU A 1 117 ? -2.525 9.558 -13.735 1.00 83.38 117 GLU A N 1
ATOM 943 C CA . GLU A 1 117 ? -2.076 10.843 -13.196 1.00 83.38 117 GLU A CA 1
ATOM 944 C C . GLU A 1 117 ? -1.590 11.722 -14.344 1.00 83.38 117 GLU A C 1
ATOM 946 O O . GLU A 1 117 ? -0.753 11.298 -15.130 1.00 83.38 117 GLU A O 1
ATOM 951 N N . GLU A 1 118 ? -2.165 12.919 -14.493 1.00 82.25 118 GLU A N 1
ATOM 952 C CA . GLU A 1 118 ? -1.770 13.901 -15.521 1.00 82.25 118 GLU A CA 1
ATOM 953 C C . GLU A 1 118 ? -1.657 13.334 -16.955 1.00 82.25 118 GLU A C 1
ATOM 955 O O . GLU A 1 118 ? -0.894 13.830 -17.777 1.00 82.25 118 GLU A O 1
ATOM 960 N N . ARG A 1 119 ? -2.502 12.339 -17.280 1.00 84.00 119 ARG A N 1
ATOM 961 C CA . ARG A 1 119 ? -2.553 11.555 -18.540 1.00 84.00 119 ARG A CA 1
ATOM 962 C C . ARG A 1 119 ? -1.542 10.412 -18.652 1.00 84.00 119 ARG A C 1
ATOM 964 O O . ARG A 1 119 ? -1.672 9.610 -19.576 1.00 84.00 119 ARG A O 1
ATOM 971 N N . THR A 1 120 ? -0.622 10.278 -17.710 1.00 85.00 120 THR A N 1
ATOM 972 C CA . THR A 1 120 ? 0.292 9.141 -17.627 1.00 85.00 120 THR A CA 1
ATOM 973 C C . THR A 1 120 ? -0.367 7.998 -16.869 1.00 85.00 120 THR A C 1
ATOM 975 O O . THR A 1 120 ? -0.926 8.173 -15.782 1.00 85.00 120 THR A O 1
ATOM 978 N N . LYS A 1 121 ? -0.335 6.808 -17.469 1.00 87.62 121 LYS A N 1
ATOM 979 C CA . LYS A 1 121 ? -0.815 5.582 -16.834 1.00 87.62 121 LYS A CA 1
ATOM 980 C C . LYS A 1 121 ? 0.324 4.954 -16.057 1.00 87.62 121 LYS A C 1
ATOM 982 O O . LYS A 1 121 ? 1.422 4.818 -16.590 1.00 87.62 121 LYS A O 1
ATOM 987 N N . TYR A 1 122 ? 0.027 4.510 -14.848 1.00 87.75 122 TYR A N 1
ATOM 988 C CA . TYR A 1 122 ? 0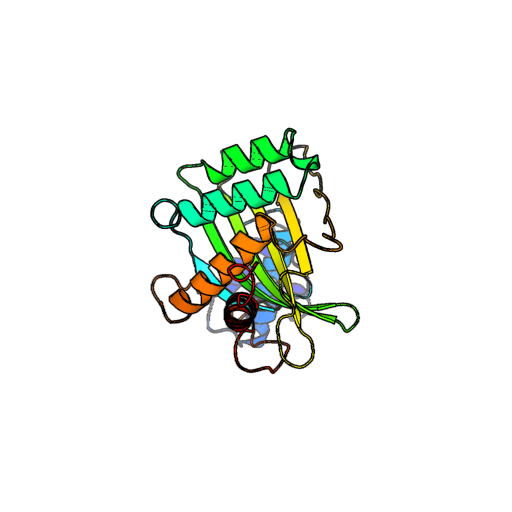.943 3.710 -14.058 1.00 87.75 122 TYR A CA 1
ATOM 989 C C . TYR A 1 122 ? 0.276 2.411 -13.646 1.00 87.75 122 TYR A C 1
ATOM 991 O O . TYR A 1 122 ? -0.929 2.364 -13.383 1.00 87.75 122 TYR A O 1
ATOM 999 N N . GLU A 1 123 ? 1.090 1.372 -13.557 1.00 89.00 123 GLU A N 1
ATOM 1000 C CA . GLU A 1 123 ? 0.734 0.127 -12.901 1.00 89.00 123 GLU A CA 1
ATOM 1001 C C . GLU A 1 123 ? 1.779 -0.169 -11.832 1.00 89.00 123 GLU A C 1
ATOM 1003 O O . GLU A 1 123 ? 2.982 0.002 -12.049 1.00 89.00 123 GLU A O 1
ATOM 1008 N N . GLY A 1 124 ? 1.307 -0.532 -10.646 1.00 90.00 124 GLY A N 1
ATOM 1009 C CA . GLY A 1 124 ? 2.121 -0.549 -9.448 1.00 90.00 124 GLY A CA 1
ATOM 1010 C C . GLY A 1 124 ? 1.743 -1.619 -8.431 1.00 90.00 124 GLY A C 1
ATOM 1011 O O . GLY A 1 124 ? 0.718 -2.298 -8.524 1.00 90.00 124 GLY A O 1
ATOM 1012 N N . MET A 1 125 ? 2.589 -1.742 -7.416 1.00 90.88 125 MET A N 1
ATOM 1013 C CA . MET A 1 125 ? 2.287 -2.494 -6.211 1.00 90.88 125 MET A CA 1
ATOM 1014 C C . MET A 1 125 ? 2.612 -1.679 -4.974 1.00 90.88 125 MET A C 1
ATOM 1016 O O . MET A 1 125 ? 3.595 -0.943 -4.921 1.00 90.88 125 MET A O 1
ATOM 1020 N N . THR A 1 126 ? 1.756 -1.808 -3.971 1.00 91.81 126 THR A N 1
ATOM 1021 C CA . THR A 1 126 ? 1.978 -1.247 -2.645 1.00 91.81 126 THR A CA 1
ATOM 1022 C C . THR A 1 126 ? 2.262 -2.380 -1.680 1.00 91.81 126 THR A C 1
ATOM 1024 O O . THR A 1 126 ? 1.368 -3.176 -1.393 1.00 91.81 126 THR A O 1
ATOM 1027 N N . PHE A 1 127 ? 3.474 -2.414 -1.141 1.00 93.69 127 PHE A N 1
ATOM 1028 C CA . PHE A 1 127 ? 3.810 -3.207 0.030 1.00 93.69 127 PHE A CA 1
ATOM 1029 C C . PHE A 1 127 ? 3.370 -2.441 1.273 1.00 93.69 127 PHE A C 1
ATOM 1031 O O . PHE A 1 127 ? 3.955 -1.421 1.631 1.00 93.69 127 PHE A O 1
ATOM 1038 N N . SER A 1 128 ? 2.295 -2.908 1.895 1.00 92.38 128 SER A N 1
ATOM 1039 C CA . SER A 1 128 ? 1.641 -2.260 3.024 1.00 92.38 128 SER A CA 1
ATOM 1040 C C . SER A 1 128 ? 1.885 -3.056 4.293 1.00 92.38 128 SER A C 1
ATOM 1042 O O . SER A 1 128 ? 1.470 -4.209 4.402 1.00 92.38 128 SER A O 1
ATOM 1044 N N . PHE A 1 129 ? 2.512 -2.423 5.272 1.00 93.38 129 PHE A N 1
ATOM 1045 C CA . PHE A 1 129 ? 2.900 -3.012 6.543 1.00 93.38 129 PHE A CA 1
ATOM 1046 C C . PHE A 1 129 ? 2.294 -2.252 7.709 1.00 93.38 129 PHE A C 1
ATOM 1048 O O . PHE A 1 129 ? 2.043 -1.046 7.650 1.00 93.38 129 PHE A O 1
ATOM 1055 N N . GLY A 1 130 ? 2.078 -2.955 8.812 1.00 92.38 130 GLY A N 1
ATOM 1056 C CA . GLY A 1 130 ? 1.499 -2.339 9.988 1.00 92.38 130 GLY A CA 1
ATOM 1057 C C . GLY A 1 130 ? 1.332 -3.284 11.160 1.00 92.38 130 GLY A C 1
ATOM 1058 O O . GLY A 1 130 ? 1.415 -4.500 11.033 1.00 92.38 130 GLY A O 1
ATOM 1059 N N . ARG A 1 131 ? 1.047 -2.703 12.322 1.00 91.69 131 ARG A N 1
ATOM 1060 C CA . ARG A 1 131 ? 0.773 -3.432 13.566 1.00 91.69 131 ARG A CA 1
ATOM 1061 C C . ARG A 1 131 ? -0.304 -2.733 14.377 1.00 91.69 131 ARG A C 1
ATOM 1063 O O . ARG A 1 131 ? -0.603 -1.555 14.159 1.00 91.69 131 ARG A O 1
ATOM 1070 N N . VAL A 1 132 ? -0.909 -3.451 15.318 1.00 89.88 132 VAL A N 1
ATOM 1071 C CA . VAL A 1 132 ? -1.797 -2.835 16.313 1.00 89.88 132 VAL A CA 1
ATOM 1072 C C . VAL A 1 132 ? -0.984 -1.866 17.161 1.00 89.88 132 VAL A C 1
ATOM 1074 O O . VAL A 1 132 ? 0.036 -2.247 17.722 1.00 89.88 132 VAL A O 1
ATOM 1077 N N . ALA A 1 133 ? -1.432 -0.615 17.262 1.00 85.38 133 ALA A N 1
ATOM 1078 C CA . ALA A 1 133 ? -0.743 0.359 18.093 1.00 85.38 133 ALA A CA 1
ATOM 1079 C C . ALA A 1 133 ? -0.839 -0.037 19.576 1.00 85.38 133 ALA A C 1
ATOM 1081 O O . ALA A 1 133 ? -1.923 -0.352 20.081 1.00 85.38 133 ALA A O 1
ATOM 1082 N N . THR A 1 134 ? 0.283 0.023 20.295 1.00 82.44 134 THR A N 1
ATOM 1083 C CA . THR A 1 134 ? 0.369 -0.406 21.697 1.00 82.44 134 THR A CA 1
ATOM 1084 C C . THR A 1 134 ? -0.639 0.330 22.582 1.00 82.44 134 THR A C 1
ATOM 1086 O O . THR A 1 134 ? -0.671 1.568 22.651 1.00 82.44 134 THR A O 1
ATOM 1089 N N . GLY A 1 135 ? -1.482 -0.449 23.265 1.00 83.19 135 GLY A N 1
ATOM 1090 C CA . GLY A 1 135 ? -2.551 0.043 24.137 1.00 83.19 135 GLY A CA 1
ATOM 1091 C C . GLY A 1 135 ? -3.749 0.659 23.404 1.00 83.19 135 GLY A C 1
ATOM 1092 O O . GLY A 1 135 ? -4.608 1.243 24.057 1.00 83.19 135 GLY A O 1
ATOM 1093 N N . GLN A 1 136 ? -3.821 0.574 22.069 1.00 84.31 136 GLN A N 1
ATOM 1094 C CA . GLN A 1 136 ? -4.889 1.178 21.268 1.00 84.31 136 GLN A CA 1
ATOM 1095 C C . GLN A 1 136 ? -5.354 0.261 20.127 1.00 84.31 136 GLN A C 1
ATOM 1097 O O . GLN A 1 136 ? -5.033 0.456 18.956 1.00 84.31 136 GLN A O 1
ATOM 1102 N N . ALA A 1 137 ? -6.206 -0.710 20.465 1.00 84.25 137 ALA A N 1
ATOM 1103 C CA . ALA A 1 137 ? -6.659 -1.776 19.565 1.00 84.25 137 ALA A CA 1
ATOM 1104 C C . ALA A 1 137 ? -7.344 -1.312 18.262 1.00 84.25 137 ALA A C 1
ATOM 1106 O O . ALA A 1 137 ? -7.392 -2.072 17.293 1.00 84.25 137 ALA A O 1
ATOM 1107 N N . ARG A 1 138 ? -7.868 -0.078 18.199 1.00 83.31 138 ARG A N 1
ATOM 1108 C CA . ARG A 1 138 ? -8.494 0.498 16.988 1.00 83.31 138 ARG A CA 1
ATOM 1109 C C . ARG A 1 138 ? -7.489 1.129 16.020 1.00 83.31 138 ARG A C 1
ATOM 1111 O O . ARG A 1 138 ? -7.794 1.285 14.835 1.00 83.31 138 ARG A O 1
ATOM 1118 N N . HIS A 1 139 ? -6.307 1.473 16.515 1.00 84.19 139 HIS A N 1
ATOM 1119 C CA . HIS A 1 139 ? -5.312 2.246 15.789 1.00 84.19 139 HIS A CA 1
ATOM 1120 C C . HIS A 1 139 ? -4.169 1.363 15.302 1.00 84.19 139 HIS A C 1
ATOM 1122 O O . HIS A 1 139 ? -3.920 0.273 15.829 1.00 84.19 139 HIS A O 1
ATOM 1128 N N . ARG A 1 140 ? -3.521 1.801 14.226 1.00 85.38 140 ARG A N 1
ATOM 1129 C CA . ARG A 1 140 ? -2.454 1.054 13.563 1.00 85.38 140 ARG A CA 1
ATOM 1130 C C . ARG A 1 140 ? -1.279 1.973 13.284 1.00 85.38 140 ARG A C 1
ATOM 1132 O O . ARG A 1 140 ? -1.486 3.067 12.763 1.00 85.38 140 ARG A O 1
ATOM 1139 N N . ASP A 1 141 ? -0.095 1.482 13.611 1.00 86.81 141 ASP A N 1
ATOM 1140 C CA . ASP A 1 141 ? 1.171 1.937 13.043 1.00 86.81 141 ASP A CA 1
ATOM 1141 C C . ASP A 1 141 ? 1.257 1.406 11.611 1.00 86.81 141 ASP A C 1
ATOM 1143 O O . ASP A 1 141 ? 0.896 0.242 11.405 1.00 86.81 141 ASP A O 1
ATOM 1147 N N . ARG A 1 142 ? 1.691 2.225 10.642 1.00 87.00 142 ARG A N 1
ATOM 1148 C CA . ARG A 1 142 ? 1.820 1.796 9.247 1.00 87.00 142 ARG A CA 1
ATOM 1149 C C . ARG A 1 142 ? 3.065 2.299 8.531 1.00 87.00 142 ARG A C 1
ATOM 1151 O O . ARG A 1 142 ? 3.561 3.397 8.777 1.00 87.00 142 ARG A O 1
ATOM 1158 N N . PHE A 1 143 ? 3.468 1.494 7.564 1.00 88.25 143 PHE A N 1
ATOM 1159 C CA . PHE A 1 143 ? 4.464 1.808 6.564 1.00 88.25 143 PHE A CA 1
ATOM 1160 C C . PHE A 1 143 ? 3.977 1.288 5.207 1.00 88.25 143 PHE A C 1
ATOM 1162 O O . PHE A 1 143 ? 3.529 0.150 5.123 1.00 88.25 143 PHE A O 1
ATOM 1169 N N . ASP A 1 144 ? 4.039 2.105 4.162 1.00 89.12 144 ASP A N 1
ATOM 1170 C CA . ASP A 1 144 ? 3.722 1.691 2.798 1.00 89.12 144 ASP A CA 1
ATOM 1171 C C . ASP A 1 144 ? 4.899 2.023 1.873 1.00 89.12 144 ASP A C 1
ATOM 1173 O O . ASP A 1 144 ? 5.340 3.171 1.842 1.00 89.12 144 ASP A O 1
ATOM 1177 N N . LEU A 1 145 ? 5.364 1.047 1.091 1.00 89.69 145 LEU A N 1
ATOM 1178 C CA . LEU A 1 145 ? 6.268 1.259 -0.040 1.00 89.69 145 LEU A CA 1
ATOM 1179 C C . LEU A 1 145 ? 5.503 1.006 -1.337 1.00 89.69 145 LEU A C 1
ATOM 1181 O O . LEU A 1 145 ? 4.898 -0.049 -1.510 1.00 89.69 145 LEU A O 1
ATOM 1185 N N . ILE A 1 146 ? 5.517 1.969 -2.245 1.00 89.44 146 ILE A N 1
ATOM 1186 C CA . ILE A 1 146 ? 4.820 1.914 -3.526 1.00 89.44 146 ILE A CA 1
ATOM 1187 C C . ILE A 1 146 ? 5.862 1.883 -4.631 1.00 89.44 146 ILE A C 1
ATOM 1189 O O . ILE A 1 146 ? 6.722 2.755 -4.664 1.00 89.44 146 ILE A O 1
ATOM 1193 N N . LEU A 1 147 ? 5.764 0.906 -5.527 1.00 89.56 147 LEU A N 1
ATOM 1194 C CA . LEU A 1 147 ? 6.606 0.768 -6.712 1.00 89.56 147 LEU A CA 1
ATOM 1195 C C . LEU A 1 147 ? 5.709 0.815 -7.935 1.00 89.56 147 LEU A C 1
ATOM 1197 O O . LEU A 1 147 ? 4.765 0.030 -8.026 1.00 89.56 147 LEU A O 1
ATOM 1201 N N . GLU A 1 148 ? 5.992 1.715 -8.865 1.00 88.94 148 GLU A N 1
ATOM 1202 C CA . GLU A 1 148 ? 5.139 1.944 -10.026 1.00 88.94 148 GLU A CA 1
ATOM 1203 C C . GLU A 1 148 ? 5.964 2.049 -11.299 1.00 88.94 148 GLU A C 1
ATOM 1205 O O . GLU A 1 148 ? 7.032 2.664 -11.336 1.00 88.94 148 GLU A O 1
ATOM 1210 N N . SER A 1 149 ? 5.422 1.459 -12.353 1.00 88.12 149 SER A N 1
ATOM 1211 C CA . SER A 1 149 ? 5.935 1.539 -13.706 1.00 88.12 149 SER A CA 1
ATOM 1212 C C . SER A 1 149 ? 4.987 2.358 -14.562 1.00 88.12 149 SER A C 1
ATOM 1214 O O . SER A 1 149 ? 3.772 2.155 -14.518 1.00 88.12 149 SER A O 1
ATOM 1216 N N . GLU A 1 150 ? 5.537 3.269 -15.356 1.00 87.75 150 GLU A N 1
ATOM 1217 C CA . GLU A 1 150 ? 4.798 3.893 -16.441 1.00 87.75 150 GLU A CA 1
ATOM 1218 C C . GLU A 1 150 ? 4.349 2.823 -17.445 1.00 87.75 150 GLU A C 1
ATOM 1220 O O . GLU A 1 150 ? 5.109 1.928 -17.830 1.00 87.75 150 GLU A O 1
ATOM 1225 N N . VAL A 1 151 ? 3.100 2.936 -17.888 1.00 85.75 151 VAL A N 1
ATOM 1226 C CA . VAL A 1 151 ? 2.521 2.089 -18.924 1.00 85.75 151 VAL A CA 1
ATOM 1227 C C . VAL A 1 151 ? 2.370 2.903 -20.200 1.00 85.75 151 VAL A C 1
ATOM 1229 O O . VAL A 1 151 ? 1.509 3.778 -20.303 1.00 85.75 151 VAL A O 1
ATOM 1232 N N . SER A 1 152 ? 3.163 2.547 -21.206 1.00 83.88 152 SER A N 1
ATOM 1233 C CA . SER A 1 152 ? 3.131 3.158 -22.534 1.00 83.88 152 SER A CA 1
ATOM 1234 C C . SER A 1 152 ? 2.960 2.089 -23.606 1.00 83.88 152 SER A C 1
ATOM 1236 O O . SER A 1 152 ? 3.540 1.007 -23.518 1.00 83.88 152 SER A O 1
ATOM 1238 N N . ASN A 1 153 ? 2.112 2.373 -24.601 1.00 79.31 153 ASN A N 1
ATOM 1239 C CA . ASN A 1 153 ? 1.777 1.462 -25.704 1.00 79.31 153 ASN A CA 1
ATOM 1240 C C . ASN A 1 153 ? 1.405 0.037 -25.251 1.00 79.31 153 ASN A C 1
ATOM 1242 O O . ASN A 1 153 ? 1.789 -0.943 -25.882 1.00 79.31 153 ASN A O 1
ATOM 1246 N N . GLY A 1 154 ? 0.671 -0.072 -24.138 1.00 76.00 154 GLY A N 1
ATOM 1247 C CA . GLY A 1 154 ? 0.253 -1.363 -23.592 1.00 76.00 154 GLY A CA 1
ATOM 1248 C C . GLY A 1 154 ? 1.411 -2.189 -23.033 1.00 76.00 154 GLY A C 1
ATOM 1249 O O . GLY A 1 154 ? 1.424 -3.403 -23.197 1.00 76.00 154 GLY A O 1
ATOM 1250 N N . SER A 1 155 ? 2.409 -1.544 -22.425 1.00 75.62 155 SER A N 1
ATOM 1251 C CA . SER A 1 155 ? 3.483 -2.232 -21.712 1.00 75.62 155 SER A CA 1
ATOM 1252 C C . SER A 1 155 ? 4.049 -1.398 -20.573 1.00 75.62 155 SER A C 1
ATOM 1254 O O . SER A 1 155 ? 4.238 -0.188 -20.722 1.00 75.62 155 SER A O 1
ATOM 1256 N N . SER A 1 156 ? 4.434 -2.079 -19.492 1.00 82.19 156 SER A N 1
ATOM 1257 C CA . SER A 1 156 ? 5.342 -1.539 -18.477 1.00 82.19 156 SER A CA 1
ATOM 1258 C C . SER A 1 156 ? 6.672 -1.128 -19.119 1.00 82.19 156 SER A C 1
ATOM 1260 O O . SER A 1 156 ? 7.180 -1.818 -20.012 1.00 82.19 156 SER A O 1
ATOM 1262 N N . GLN A 1 157 ? 7.214 0.004 -18.670 1.00 82.38 157 GLN A N 1
ATOM 1263 C CA . GLN A 1 157 ? 8.520 0.534 -19.079 1.00 82.38 157 GLN A CA 1
ATOM 1264 C C . GLN A 1 157 ? 9.640 0.228 -18.061 1.00 82.38 157 GLN A C 1
ATOM 1266 O O . GLN A 1 157 ? 10.738 0.766 -18.176 1.00 82.38 157 GLN A O 1
ATOM 1271 N N . GLY A 1 158 ? 9.382 -0.638 -17.072 1.00 80.69 158 GLY A N 1
ATOM 1272 C CA . GLY A 1 158 ? 10.258 -0.833 -15.908 1.00 80.69 158 GLY A CA 1
ATOM 1273 C C . GLY A 1 158 ? 9.937 0.135 -14.765 1.00 80.69 158 GLY A C 1
ATOM 1274 O O . GLY A 1 158 ? 9.015 0.945 -14.882 1.00 80.69 158 GLY A O 1
ATOM 1275 N N . LEU A 1 159 ? 10.645 0.029 -13.637 1.00 85.75 159 LEU A N 1
ATOM 1276 C CA . LEU A 1 159 ? 10.368 0.857 -12.462 1.00 85.75 159 LEU A CA 1
ATOM 1277 C C . LEU A 1 159 ? 10.561 2.341 -12.802 1.00 85.75 159 LEU A C 1
ATOM 1279 O O . LEU A 1 159 ? 11.642 2.760 -13.204 1.00 85.75 159 LEU A O 1
ATOM 1283 N N . SER A 1 160 ? 9.507 3.134 -12.631 1.00 83.81 160 SER A N 1
ATOM 1284 C CA . SER A 1 160 ? 9.506 4.563 -12.957 1.00 83.81 160 SER A CA 1
ATOM 1285 C C . SER A 1 160 ? 9.468 5.442 -11.716 1.00 83.81 160 SER A C 1
ATOM 1287 O O . SER A 1 160 ? 9.956 6.565 -11.757 1.00 83.81 160 SER A O 1
ATOM 1289 N N . ARG A 1 161 ? 8.875 4.964 -10.616 1.00 83.38 161 ARG A N 1
ATOM 1290 C CA . ARG A 1 161 ? 8.819 5.711 -9.355 1.00 83.38 161 ARG A CA 1
ATOM 1291 C C . ARG A 1 161 ? 8.671 4.800 -8.143 1.00 83.38 161 ARG A C 1
ATOM 1293 O O . ARG A 1 161 ? 8.040 3.745 -8.214 1.00 83.38 161 ARG A O 1
ATOM 1300 N N . VAL A 1 162 ? 9.203 5.269 -7.018 1.00 84.88 162 VAL A N 1
ATOM 1301 C CA . VAL A 1 162 ? 9.096 4.630 -5.705 1.00 84.88 162 VAL A CA 1
ATOM 1302 C C . VAL A 1 162 ? 8.592 5.661 -4.711 1.00 84.88 162 VAL A C 1
ATOM 1304 O O . VAL A 1 162 ? 9.115 6.763 -4.671 1.00 84.88 162 VAL A O 1
ATOM 1307 N N . ARG A 1 163 ? 7.592 5.338 -3.893 1.00 84.88 163 ARG A N 1
ATOM 1308 C CA . ARG A 1 163 ? 7.088 6.245 -2.848 1.00 84.88 163 ARG A CA 1
ATOM 1309 C C . ARG A 1 163 ? 7.044 5.523 -1.515 1.00 84.88 163 ARG A C 1
ATOM 1311 O O . ARG A 1 163 ? 6.574 4.393 -1.453 1.00 84.88 163 ARG A O 1
ATOM 1318 N N . ALA A 1 164 ? 7.481 6.182 -0.451 1.00 83.12 164 ALA A N 1
ATOM 1319 C CA . ALA A 1 164 ? 7.418 5.654 0.903 1.00 83.12 164 ALA A CA 1
ATOM 1320 C C . ALA A 1 164 ? 6.485 6.520 1.756 1.00 83.12 164 ALA A C 1
ATOM 1322 O O . ALA A 1 164 ? 6.596 7.741 1.761 1.00 83.12 164 ALA A O 1
ATOM 1323 N N . TYR A 1 165 ? 5.580 5.892 2.503 1.00 81.25 165 TYR A N 1
ATOM 1324 C CA . TYR A 1 165 ? 4.717 6.563 3.473 1.00 81.25 165 TYR A CA 1
ATOM 1325 C C . TYR A 1 165 ? 4.905 5.932 4.843 1.00 81.25 165 TYR A C 1
ATOM 1327 O O . TYR A 1 165 ? 4.713 4.733 5.024 1.00 81.25 165 TYR A O 1
ATOM 1335 N N . VAL A 1 166 ? 5.237 6.755 5.830 1.00 81.69 166 VAL A N 1
ATOM 1336 C CA . VAL A 1 166 ? 5.466 6.332 7.213 1.00 81.69 166 VAL A CA 1
ATOM 1337 C C . VAL A 1 166 ? 4.436 7.031 8.096 1.00 81.69 166 VAL A C 1
ATOM 1339 O O . VAL A 1 166 ? 4.430 8.255 8.195 1.00 81.69 166 VAL A O 1
ATOM 1342 N N . ASP A 1 167 ? 3.544 6.260 8.719 1.00 78.88 167 ASP A N 1
ATOM 1343 C CA . ASP A 1 167 ? 2.427 6.768 9.527 1.00 78.88 167 ASP A CA 1
ATOM 1344 C C . ASP A 1 167 ? 2.384 6.089 10.911 1.00 78.88 167 ASP A C 1
ATOM 1346 O O . ASP A 1 167 ? 1.532 5.231 11.176 1.00 78.88 167 ASP A O 1
ATOM 1350 N N . PRO A 1 168 ? 3.298 6.454 11.828 1.00 81.12 168 PRO A N 1
ATOM 1351 C CA . PRO A 1 168 ? 3.210 6.041 13.221 1.00 81.12 168 PRO A CA 1
ATOM 1352 C C . PRO A 1 168 ? 1.968 6.647 13.886 1.00 81.12 168 PRO A C 1
ATOM 1354 O O . PRO A 1 168 ? 1.617 7.817 13.689 1.00 81.12 168 PRO A O 1
ATOM 1357 N N . PHE A 1 169 ? 1.297 5.868 14.735 1.00 78.38 169 PHE A N 1
ATOM 1358 C CA . PHE A 1 169 ? 0.058 6.320 15.361 1.00 78.38 169 PHE A CA 1
ATOM 1359 C C . PHE A 1 169 ? 0.293 7.359 16.477 1.00 78.38 169 PHE A C 1
ATOM 1361 O O . PHE A 1 169 ? -0.345 8.410 16.463 1.00 78.38 169 PHE A O 1
ATOM 1368 N N . LYS A 1 170 ? 1.203 7.085 17.426 1.00 70.00 170 LYS A N 1
ATOM 1369 C CA . LYS A 1 170 ? 1.467 7.930 18.618 1.00 70.00 170 LYS A CA 1
ATOM 1370 C C . LYS A 1 170 ? 2.644 8.901 18.477 1.00 70.00 170 LYS A C 1
ATOM 1372 O O . LYS A 1 170 ? 2.982 9.572 19.448 1.00 70.00 170 LYS A O 1
ATOM 1377 N N . SER A 1 171 ? 3.305 8.958 17.324 1.00 58.81 171 SER A N 1
ATOM 1378 C CA . SER A 1 171 ? 4.524 9.756 17.204 1.00 58.81 171 SER A CA 1
ATOM 1379 C C . SER A 1 171 ? 4.223 11.202 16.792 1.00 58.81 171 SER A C 1
ATOM 1381 O O . SER A 1 171 ? 3.476 11.398 15.832 1.00 58.81 171 SER A O 1
ATOM 1383 N N . PRO A 1 172 ? 4.851 12.215 17.429 1.00 46.88 172 PRO A N 1
ATOM 1384 C CA . PRO A 1 172 ? 4.920 13.572 16.882 1.00 46.88 172 PRO A CA 1
ATOM 1385 C C . PRO A 1 172 ? 5.738 13.620 15.582 1.00 46.88 172 PRO A C 1
ATOM 1387 O O . PRO A 1 172 ? 5.711 14.625 14.877 1.00 46.88 172 PRO A O 1
ATOM 1390 N N . ILE A 1 173 ? 6.396 12.514 15.204 1.00 50.00 173 ILE A N 1
ATOM 1391 C CA . ILE A 1 173 ? 6.788 12.214 13.823 1.00 50.00 173 ILE A CA 1
ATOM 1392 C C . ILE A 1 173 ? 5.506 11.939 13.011 1.00 50.00 173 ILE A C 1
ATOM 1394 O O . ILE A 1 173 ? 5.323 10.884 12.420 1.00 50.00 173 ILE A O 1
ATOM 1398 N N . GLN A 1 174 ? 4.595 12.909 12.957 1.00 48.34 174 GLN A N 1
ATOM 1399 C CA . GLN A 1 174 ? 3.695 13.084 11.825 1.00 48.34 174 GLN A CA 1
ATOM 1400 C C . GLN A 1 174 ? 4.487 13.813 10.741 1.00 48.34 174 GLN A C 1
ATOM 1402 O O . GLN A 1 174 ? 4.151 14.905 10.295 1.00 48.34 174 GLN A O 1
ATOM 1407 N N . LYS A 1 175 ? 5.605 13.216 10.334 1.00 43.66 175 LYS A N 1
ATOM 1408 C CA . LYS A 1 175 ? 6.173 13.583 9.054 1.00 43.66 175 LYS A CA 1
ATOM 1409 C C . LYS A 1 175 ? 5.333 12.821 8.044 1.00 43.66 175 LYS A C 1
ATOM 1411 O O . LYS A 1 175 ? 5.379 11.597 8.022 1.00 43.66 175 LYS A O 1
ATOM 1416 N N . ASN A 1 176 ? 4.586 13.539 7.208 1.00 46.84 176 ASN A N 1
ATOM 1417 C CA . ASN A 1 176 ? 4.441 13.080 5.832 1.00 46.84 176 ASN A CA 1
ATOM 1418 C C . ASN A 1 176 ? 5.880 12.951 5.326 1.00 46.84 176 ASN A C 1
ATOM 1420 O O . ASN A 1 176 ? 6.488 13.946 4.937 1.00 46.84 176 ASN A O 1
ATOM 1424 N N . LEU A 1 177 ? 6.486 11.778 5.501 1.00 46.66 177 LEU A N 1
ATOM 1425 C CA . LEU A 1 177 ? 7.780 11.506 4.913 1.00 46.66 177 LEU A CA 1
ATOM 1426 C C . LEU A 1 177 ? 7.535 11.521 3.412 1.00 46.66 177 LEU A C 1
ATOM 1428 O O . LEU A 1 177 ? 6.748 10.737 2.896 1.00 46.66 177 LEU A O 1
ATOM 1432 N N . ALA A 1 178 ? 8.063 12.588 2.819 1.00 45.28 178 ALA A N 1
ATOM 1433 C CA . ALA A 1 178 ? 8.496 12.742 1.448 1.00 45.28 178 ALA A CA 1
ATOM 1434 C C . ALA A 1 178 ? 8.028 11.639 0.489 1.00 45.28 178 ALA A C 1
ATOM 1436 O O . ALA A 1 178 ? 8.477 10.498 0.542 1.00 45.28 178 ALA A O 1
ATOM 1437 N N . SER A 1 179 ? 7.195 12.028 -0.475 1.00 43.56 179 SER A N 1
ATOM 1438 C CA . SER A 1 179 ? 7.252 11.362 -1.773 1.00 43.56 179 SER A CA 1
ATOM 1439 C C . SER A 1 179 ? 8.610 11.724 -2.372 1.00 43.56 179 SER A C 1
ATOM 1441 O O . SER A 1 179 ? 8.849 12.900 -2.637 1.00 43.56 179 SER A O 1
ATOM 1443 N N . VAL A 1 180 ? 9.509 10.756 -2.526 1.00 48.22 180 VAL A N 1
ATOM 1444 C CA . VAL A 1 180 ? 10.697 10.940 -3.365 1.00 48.22 180 VAL A CA 1
ATOM 1445 C C . VAL A 1 180 ? 10.287 10.500 -4.754 1.00 48.22 180 VAL A C 1
ATOM 1447 O O . VAL A 1 180 ? 9.861 9.371 -4.954 1.00 48.22 180 VAL A O 1
ATOM 1450 N N . PHE A 1 181 ? 10.345 11.403 -5.720 1.00 49.94 181 PHE A N 1
ATOM 1451 C CA . PHE A 1 181 ? 10.270 10.991 -7.109 1.00 49.94 181 PHE A CA 1
ATOM 1452 C C . PHE A 1 181 ? 11.649 10.453 -7.455 1.00 49.94 181 PHE A C 1
ATOM 1454 O O . PHE A 1 181 ? 12.608 11.221 -7.516 1.00 49.94 181 PHE A O 1
ATOM 1461 N N . ILE A 1 182 ? 11.766 9.137 -7.637 1.00 49.75 182 ILE A N 1
ATOM 1462 C CA . ILE A 1 182 ? 12.965 8.575 -8.254 1.00 49.75 182 ILE A CA 1
ATOM 1463 C C . ILE A 1 182 ? 12.900 8.951 -9.732 1.00 49.75 182 ILE A C 1
ATOM 1465 O O . ILE A 1 182 ? 12.365 8.220 -10.560 1.00 49.75 182 ILE A O 1
ATOM 1469 N N . HIS A 1 183 ? 13.381 10.153 -10.041 1.00 44.22 183 HIS A N 1
ATOM 1470 C CA . HIS A 1 183 ? 13.696 10.541 -11.400 1.00 44.22 183 HIS A CA 1
ATOM 1471 C C . HIS A 1 183 ? 14.909 9.711 -11.804 1.00 44.22 183 HIS A C 1
ATOM 1473 O O . HIS A 1 183 ? 16.023 10.013 -11.398 1.00 44.22 183 HIS A O 1
ATOM 1479 N N . GLU A 1 184 ? 14.651 8.646 -12.561 1.00 45.62 184 GLU A N 1
ATOM 1480 C CA . GLU A 1 184 ? 15.662 7.777 -13.168 1.00 45.62 184 GLU A CA 1
ATOM 1481 C C . GLU A 1 184 ? 16.322 6.820 -12.164 1.00 45.62 184 GLU A C 1
ATOM 1483 O O . GLU A 1 184 ? 17.445 7.016 -11.706 1.00 45.62 184 GLU A O 1
ATOM 1488 N N . SER A 1 185 ? 15.622 5.727 -11.834 1.00 45.91 185 SER A N 1
ATOM 1489 C CA . SER A 1 185 ? 16.266 4.604 -11.149 1.00 45.91 185 SER A CA 1
ATOM 1490 C C . SER A 1 185 ? 17.369 4.056 -12.068 1.00 45.91 185 SER A C 1
ATOM 1492 O O . SER A 1 185 ? 17.077 3.676 -13.211 1.00 45.91 185 SER A O 1
ATOM 1494 N N . PRO A 1 186 ? 18.642 4.007 -11.634 1.00 48.78 186 PRO A N 1
ATOM 1495 C CA . PRO A 1 186 ? 19.631 3.234 -12.360 1.00 48.78 186 PRO A CA 1
ATOM 1496 C C . PRO A 1 186 ? 19.140 1.785 -12.371 1.00 48.78 186 PRO A C 1
ATOM 1498 O O . PRO A 1 186 ? 18.760 1.258 -11.330 1.00 48.78 186 PRO A O 1
ATOM 1501 N N . ARG A 1 187 ? 19.159 1.130 -13.539 1.00 52.59 187 ARG A N 1
ATOM 1502 C CA . ARG A 1 187 ? 18.643 -0.239 -13.791 1.00 52.59 187 ARG A CA 1
ATOM 1503 C C . ARG A 1 187 ? 19.162 -1.346 -12.840 1.00 52.59 187 ARG A C 1
ATOM 1505 O O . ARG A 1 187 ? 18.785 -2.497 -13.009 1.00 52.59 187 ARG A O 1
ATOM 1512 N N . ALA A 1 188 ? 20.016 -1.017 -11.872 1.00 60.25 188 ALA A N 1
ATOM 1513 C CA . ALA A 1 188 ? 20.625 -1.897 -10.881 1.00 60.25 188 ALA A CA 1
ATOM 1514 C C . ALA A 1 188 ? 20.353 -1.452 -9.421 1.00 60.25 188 ALA A C 1
ATOM 1516 O O . ALA A 1 188 ? 21.213 -1.635 -8.563 1.00 60.25 188 ALA A O 1
ATOM 1517 N N . SER A 1 189 ? 19.210 -0.817 -9.133 1.00 79.50 189 SER A N 1
ATOM 1518 C CA . SER A 1 189 ? 18.847 -0.407 -7.767 1.00 79.50 189 SER A CA 1
ATOM 1519 C C . SER A 1 189 ? 18.075 -1.497 -7.003 1.00 79.50 189 SER A C 1
ATOM 1521 O O . SER A 1 189 ? 17.413 -2.352 -7.593 1.00 79.50 189 SER A O 1
ATOM 1523 N N . GLU A 1 190 ? 18.128 -1.459 -5.671 1.00 87.06 190 GLU A N 1
ATOM 1524 C CA . GLU A 1 190 ? 17.425 -2.408 -4.788 1.00 87.06 190 GLU A CA 1
ATOM 1525 C C . GLU A 1 190 ? 15.901 -2.341 -4.961 1.00 87.06 190 GLU A C 1
ATOM 1527 O O . GLU A 1 190 ? 15.194 -3.344 -4.852 1.00 87.06 190 GLU A O 1
ATOM 1532 N N . ALA A 1 191 ? 15.373 -1.159 -5.289 1.00 87.44 191 ALA A N 1
ATOM 1533 C CA . ALA A 1 191 ? 13.965 -1.015 -5.624 1.00 87.44 191 ALA A CA 1
ATOM 1534 C C . ALA A 1 191 ? 13.606 -1.673 -6.962 1.00 87.44 191 ALA A C 1
ATOM 1536 O O . ALA A 1 191 ? 12.501 -2.203 -7.091 1.00 87.44 191 ALA A O 1
ATOM 1537 N N . GLN A 1 192 ? 14.520 -1.683 -7.938 1.00 86.56 192 GLN A N 1
ATOM 1538 C CA . GLN A 1 192 ? 14.324 -2.414 -9.191 1.00 86.56 192 GLN A CA 1
ATOM 1539 C C . GLN A 1 192 ? 14.286 -3.928 -8.934 1.00 86.56 192 GLN A C 1
ATOM 1541 O O . GLN A 1 192 ? 13.404 -4.601 -9.468 1.00 86.56 192 GLN A O 1
ATOM 1546 N N . GLU A 1 193 ? 15.167 -4.459 -8.080 1.00 88.94 193 GLU A N 1
ATOM 1547 C CA . GLU A 1 193 ? 15.120 -5.867 -7.655 1.00 88.94 193 GLU A CA 1
ATOM 1548 C C . GLU A 1 193 ? 13.780 -6.196 -6.978 1.00 88.94 193 GLU A C 1
ATOM 1550 O O . GLU A 1 193 ? 13.105 -7.157 -7.353 1.00 88.94 193 GLU A O 1
ATOM 1555 N N . LEU A 1 194 ? 13.334 -5.350 -6.043 1.00 92.44 194 LEU A N 1
ATOM 1556 C CA . LEU A 1 194 ? 12.045 -5.515 -5.371 1.00 92.44 194 LEU A CA 1
ATOM 1557 C C . LEU A 1 194 ? 10.859 -5.457 -6.335 1.00 92.44 194 LEU A C 1
ATOM 1559 O O . LEU A 1 194 ? 9.919 -6.241 -6.201 1.00 92.44 194 LEU A O 1
ATOM 1563 N N . PHE A 1 195 ? 10.896 -4.549 -7.310 1.00 90.19 195 PHE A N 1
ATOM 1564 C CA . PHE A 1 195 ? 9.860 -4.426 -8.329 1.00 90.19 195 PHE A CA 1
ATOM 1565 C C . PHE A 1 195 ? 9.738 -5.717 -9.148 1.00 90.19 195 PHE A C 1
ATOM 1567 O O . PHE A 1 195 ? 8.630 -6.228 -9.328 1.00 90.19 195 PHE A O 1
ATOM 1574 N N . LEU A 1 196 ? 10.868 -6.289 -9.579 1.00 88.06 196 LEU A N 1
ATOM 1575 C CA . LEU A 1 196 ? 10.893 -7.558 -10.313 1.00 88.06 196 LEU A CA 1
ATOM 1576 C C . LEU A 1 196 ? 10.438 -8.727 -9.443 1.00 88.06 196 LEU A C 1
ATOM 1578 O O . LEU A 1 196 ? 9.602 -9.522 -9.872 1.00 88.06 196 LEU A O 1
ATOM 1582 N N . LYS A 1 197 ? 10.917 -8.808 -8.197 1.00 90.69 197 LYS A N 1
ATOM 1583 C CA . LYS A 1 197 ? 10.509 -9.883 -7.290 1.00 90.69 197 LYS A CA 1
ATOM 1584 C C . LYS A 1 197 ? 9.024 -9.810 -6.956 1.00 90.69 197 LYS A C 1
ATOM 1586 O O . LYS A 1 197 ? 8.346 -10.832 -6.858 1.00 90.69 197 LYS A O 1
ATOM 1591 N N . GLY A 1 198 ? 8.494 -8.602 -6.821 1.00 91.31 198 GLY A N 1
ATOM 1592 C CA . GLY A 1 198 ? 7.070 -8.366 -6.666 1.00 91.31 198 GLY A CA 1
ATOM 1593 C C . GLY A 1 198 ? 6.262 -8.801 -7.892 1.00 91.31 198 GLY A C 1
ATOM 1594 O O . GLY A 1 198 ? 5.200 -9.401 -7.734 1.00 91.31 198 GLY A O 1
ATOM 1595 N N . ALA A 1 199 ? 6.760 -8.547 -9.107 1.00 88.31 199 ALA A N 1
ATOM 1596 C CA . ALA A 1 199 ? 6.124 -8.993 -10.347 1.00 88.31 199 ALA A CA 1
ATOM 1597 C C . ALA A 1 199 ? 6.037 -10.526 -10.441 1.00 88.31 199 ALA A C 1
ATOM 1599 O O . ALA A 1 199 ? 4.990 -11.084 -10.784 1.00 88.31 199 ALA A O 1
ATOM 1600 N N . GLU A 1 200 ? 7.129 -11.207 -10.092 1.00 87.94 200 GLU A N 1
ATOM 1601 C CA . GLU A 1 200 ? 7.188 -12.666 -9.991 1.00 87.94 200 GLU A CA 1
ATOM 1602 C C . GLU A 1 200 ? 6.194 -13.172 -8.936 1.00 87.94 200 GLU A C 1
ATOM 1604 O O . GLU A 1 200 ? 5.380 -14.052 -9.211 1.00 87.94 200 GLU A O 1
ATOM 1609 N N . THR A 1 201 ? 6.187 -12.543 -7.757 1.00 90.06 201 THR A N 1
ATOM 1610 C CA . THR A 1 201 ? 5.265 -12.865 -6.657 1.00 90.06 201 THR A CA 1
ATOM 1611 C C . THR A 1 201 ? 3.808 -12.738 -7.098 1.00 90.06 201 THR A C 1
ATOM 1613 O O . THR A 1 201 ? 3.011 -13.641 -6.861 1.00 90.06 201 THR A O 1
ATOM 1616 N N . TYR A 1 202 ? 3.450 -11.658 -7.797 1.00 88.88 202 TYR A N 1
ATOM 1617 C CA . TYR A 1 202 ? 2.114 -11.491 -8.367 1.00 88.88 202 TYR A CA 1
ATOM 1618 C C . TYR A 1 202 ? 1.764 -12.618 -9.345 1.00 88.88 202 TYR A C 1
ATOM 1620 O O . TYR A 1 202 ? 0.677 -13.186 -9.253 1.00 88.88 202 TYR A O 1
ATOM 1628 N N . SER A 1 203 ? 2.683 -12.963 -10.249 1.00 86.31 203 SER A N 1
ATOM 1629 C CA . SER A 1 203 ? 2.468 -14.012 -11.254 1.00 86.31 203 SER A CA 1
ATOM 1630 C C . SER A 1 203 ? 2.207 -15.376 -10.615 1.00 86.31 203 SER A C 1
ATOM 1632 O O . SER A 1 203 ? 1.351 -16.121 -11.091 1.00 86.31 203 SER A O 1
ATOM 1634 N N . LEU A 1 204 ? 2.908 -15.674 -9.516 1.00 87.88 204 LEU A N 1
ATOM 1635 C CA . LEU A 1 204 ? 2.738 -16.897 -8.733 1.00 87.88 204 LEU A CA 1
ATOM 1636 C C . LEU A 1 204 ? 1.435 -16.889 -7.921 1.00 87.88 204 LEU A C 1
ATOM 1638 O O . LEU A 1 204 ? 0.752 -17.905 -7.848 1.00 87.88 204 LEU A O 1
ATOM 1642 N N . TRP A 1 205 ? 1.081 -15.757 -7.308 1.00 90.31 205 TRP A N 1
ATOM 1643 C CA . TRP A 1 205 ? -0.008 -15.687 -6.325 1.00 90.31 205 TRP A CA 1
ATOM 1644 C C . TRP A 1 205 ? -1.361 -15.273 -6.897 1.00 90.31 205 TRP A C 1
ATOM 1646 O O . TRP A 1 205 ? -2.373 -15.434 -6.222 1.00 90.31 205 TRP A O 1
ATOM 1656 N N . GLN A 1 206 ? -1.434 -14.750 -8.123 1.00 85.81 206 GLN A N 1
ATOM 1657 C CA . GLN A 1 206 ? -2.699 -14.284 -8.711 1.00 85.81 206 GLN A CA 1
ATOM 1658 C C . GLN A 1 206 ? -3.795 -15.364 -8.785 1.00 85.81 206 GLN A C 1
ATOM 1660 O O . GLN A 1 206 ? -4.973 -15.016 -8.832 1.00 85.81 206 GLN A O 1
ATOM 1665 N N . GLY A 1 207 ? -3.421 -16.649 -8.777 1.00 84.56 207 GLY A N 1
ATOM 1666 C CA . GLY A 1 207 ? -4.341 -17.790 -8.706 1.00 84.56 207 GLY A CA 1
ATOM 1667 C C . GLY A 1 207 ? -4.422 -18.471 -7.333 1.00 84.56 207 GLY A C 1
ATOM 1668 O O . GLY A 1 207 ? -5.147 -19.453 -7.197 1.00 84.56 207 GLY A O 1
ATOM 1669 N N . ASP A 1 208 ? -3.689 -17.984 -6.330 1.00 87.06 208 ASP A N 1
ATOM 1670 C CA . ASP A 1 208 ? -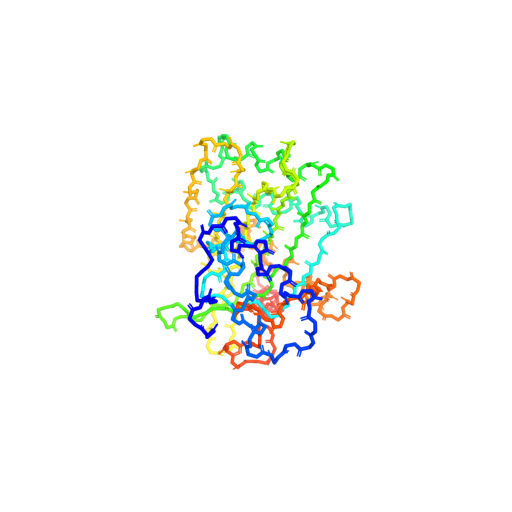3.599 -18.584 -4.998 1.00 87.06 208 ASP A CA 1
ATOM 1671 C C . ASP A 1 208 ? -4.655 -17.982 -4.053 1.00 87.06 208 ASP A C 1
ATOM 1673 O O . ASP A 1 208 ? -4.560 -16.837 -3.597 1.00 87.06 208 ASP A O 1
ATOM 1677 N N . ALA A 1 209 ? -5.690 -18.772 -3.757 1.00 86.25 209 ALA A N 1
ATOM 1678 C CA . ALA A 1 209 ? -6.799 -18.358 -2.904 1.00 86.25 209 ALA A CA 1
ATOM 1679 C C . ALA A 1 209 ? -6.410 -18.196 -1.424 1.00 86.25 209 ALA A C 1
ATOM 1681 O O . ALA A 1 209 ? -7.044 -17.400 -0.730 1.00 86.25 209 ALA A O 1
ATOM 1682 N N . ASP A 1 210 ? -5.377 -18.896 -0.947 1.00 87.56 210 ASP A N 1
ATOM 1683 C CA . ASP A 1 210 ? -4.933 -18.822 0.451 1.00 87.56 210 ASP A CA 1
ATOM 1684 C C . ASP A 1 210 ? -4.159 -17.525 0.712 1.00 87.56 210 ASP A C 1
ATOM 1686 O O . ASP A 1 210 ? -4.221 -16.938 1.798 1.00 87.56 210 ASP A O 1
ATOM 1690 N N . ARG A 1 211 ? -3.474 -17.027 -0.323 1.00 88.38 211 ARG A N 1
ATOM 1691 C CA . ARG A 1 211 ? -2.791 -15.727 -0.317 1.00 88.38 211 ARG A CA 1
ATOM 1692 C C . ARG A 1 211 ? -3.740 -14.563 -0.567 1.00 88.38 211 ARG A C 1
ATOM 1694 O O . ARG A 1 211 ? -3.468 -13.450 -0.106 1.00 88.38 211 ARG A O 1
ATOM 1701 N N . ALA A 1 212 ? -4.834 -14.787 -1.292 1.00 86.25 212 ALA A N 1
ATOM 1702 C CA . ALA A 1 212 ? -5.776 -13.742 -1.666 1.00 86.25 212 ALA A CA 1
ATOM 1703 C C . ALA A 1 212 ? -6.372 -13.051 -0.430 1.00 86.25 212 ALA A C 1
ATOM 1705 O O . ALA A 1 212 ? -7.105 -13.629 0.373 1.00 86.25 212 ALA A O 1
ATOM 1706 N N . TRP A 1 213 ? -6.114 -11.751 -0.299 1.00 82.44 213 TRP A N 1
ATOM 1707 C CA . TRP A 1 213 ? -6.766 -10.946 0.721 1.00 82.44 213 TRP A CA 1
ATOM 1708 C C . TRP A 1 213 ? -8.040 -10.329 0.158 1.00 82.44 213 TRP A C 1
ATOM 1710 O O . TRP A 1 213 ? -8.014 -9.268 -0.466 1.00 82.44 213 TRP A O 1
ATOM 1720 N N . GLN A 1 214 ? -9.170 -10.983 0.420 1.00 71.75 214 GLN A N 1
ATOM 1721 C CA . GLN A 1 214 ? -10.495 -10.478 0.071 1.00 71.75 214 GLN A CA 1
ATOM 1722 C C . GLN A 1 214 ? -11.216 -9.962 1.316 1.00 71.75 21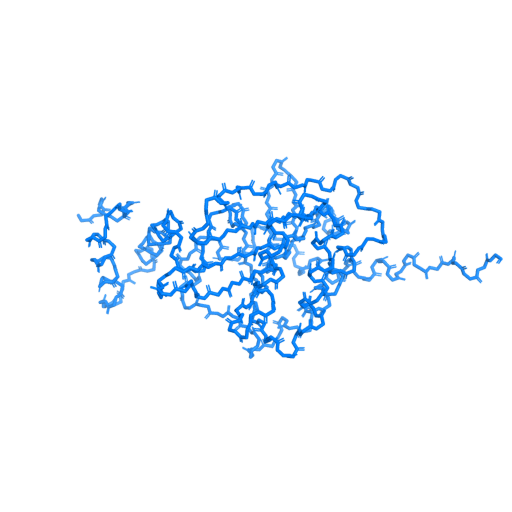4 GLN A C 1
ATOM 1724 O O . GLN A 1 214 ? -11.895 -10.702 2.029 1.00 71.75 214 GLN A O 1
ATOM 1729 N N . HIS A 1 215 ? -11.088 -8.667 1.610 1.00 66.00 215 HIS A N 1
ATOM 1730 C CA . HIS A 1 215 ? -11.933 -8.069 2.640 1.00 66.00 215 HIS A CA 1
ATOM 1731 C C . HIS A 1 215 ? -13.364 -7.944 2.099 1.00 66.00 215 HIS A C 1
ATOM 1733 O O . HIS A 1 215 ? -13.582 -7.373 1.035 1.00 66.00 215 HIS A O 1
ATOM 1739 N N . TRP A 1 216 ? -14.366 -8.432 2.837 1.00 62.16 216 TRP A N 1
ATOM 1740 C CA . TRP A 1 216 ? -15.771 -8.493 2.388 1.00 62.16 216 TRP A CA 1
ATOM 1741 C C . TRP A 1 216 ? -16.363 -7.139 1.943 1.00 62.16 216 TRP A C 1
ATOM 1743 O O . TRP A 1 216 ? -17.359 -7.086 1.213 1.00 62.16 216 TRP A O 1
ATOM 1753 N N . THR A 1 217 ? -15.750 -6.036 2.378 1.00 62.62 217 THR A N 1
ATOM 1754 C CA . THR A 1 217 ? -16.134 -4.670 2.008 1.00 62.62 217 THR A CA 1
ATOM 1755 C C . THR A 1 217 ? -15.465 -4.146 0.743 1.00 62.62 217 THR A C 1
ATOM 1757 O O . THR A 1 217 ? -15.837 -3.059 0.310 1.00 62.62 217 THR A O 1
ATOM 1760 N N . GLN A 1 218 ? -14.496 -4.856 0.154 1.00 68.50 218 GLN A N 1
ATOM 1761 C CA . GLN A 1 218 ? -13.752 -4.396 -1.027 1.00 68.50 218 GLN A CA 1
ATOM 1762 C C . GLN A 1 218 ? -14.704 -3.978 -2.148 1.00 68.50 218 GLN A C 1
ATOM 1764 O O . GLN A 1 218 ? -14.638 -2.850 -2.611 1.00 68.50 218 GLN A O 1
ATOM 1769 N N . ARG A 1 219 ? -15.711 -4.804 -2.465 1.00 68.62 219 ARG A N 1
ATOM 1770 C CA . ARG A 1 219 ? -16.749 -4.505 -3.479 1.00 68.62 219 ARG A CA 1
ATOM 1771 C C . ARG A 1 219 ? -17.567 -3.221 -3.245 1.00 68.62 219 ARG A C 1
ATOM 1773 O O . ARG A 1 219 ? -18.377 -2.839 -4.096 1.00 68.62 219 ARG A O 1
ATOM 1780 N N . TYR A 1 220 ? -17.427 -2.609 -2.071 1.00 70.69 220 TYR A N 1
ATOM 1781 C CA . TYR A 1 220 ? -18.159 -1.424 -1.642 1.00 70.69 220 TYR A CA 1
ATOM 1782 C C . TYR A 1 220 ? -17.275 -0.192 -1.415 1.00 70.69 220 TYR A C 1
ATOM 1784 O O . TYR A 1 220 ? -17.813 0.862 -1.094 1.00 70.69 220 TYR A O 1
ATOM 1792 N N . ILE A 1 221 ? -15.956 -0.308 -1.572 1.00 72.00 221 ILE A N 1
ATOM 1793 C CA . ILE A 1 221 ? -14.993 0.776 -1.360 1.00 72.00 221 ILE A CA 1
ATOM 1794 C C . ILE A 1 221 ? -14.424 1.190 -2.717 1.00 72.00 221 ILE A C 1
ATOM 179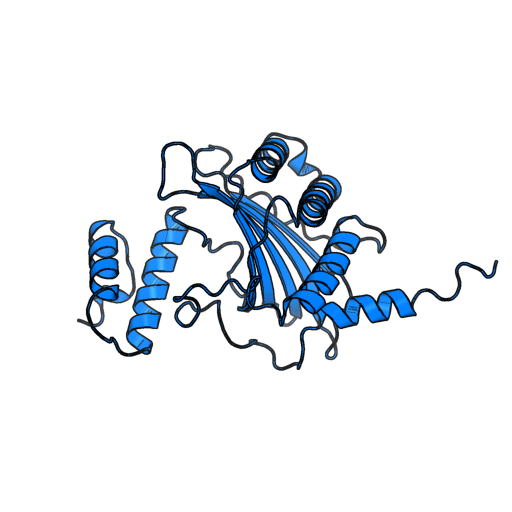6 O O . ILE A 1 221 ? -13.986 0.341 -3.482 1.00 72.00 221 ILE A O 1
ATOM 1800 N N . ASN A 1 222 ? -14.412 2.491 -3.012 1.00 70.50 222 ASN A N 1
ATOM 1801 C CA . ASN A 1 222 ? -14.211 2.987 -4.380 1.00 70.50 222 ASN A CA 1
ATOM 1802 C C . ASN A 1 222 ? -12.855 2.641 -5.012 1.00 70.50 222 ASN A C 1
ATOM 1804 O O . ASN A 1 222 ? -12.794 2.466 -6.222 1.00 70.50 222 ASN A O 1
ATOM 1808 N N . TYR A 1 223 ? -11.786 2.549 -4.218 1.00 70.69 223 TYR A N 1
ATOM 1809 C CA . TYR A 1 223 ? -10.450 2.226 -4.732 1.00 70.69 223 TYR A CA 1
ATOM 1810 C C . TYR A 1 223 ? -10.231 0.718 -4.936 1.00 70.69 223 TYR A C 1
ATOM 1812 O O . TYR A 1 223 ? -9.176 0.321 -5.413 1.00 70.69 223 TYR A O 1
ATOM 1820 N N . PHE A 1 224 ? -11.191 -0.134 -4.567 1.00 68.50 224 PHE A N 1
ATOM 1821 C CA . PHE A 1 224 ? -11.208 -1.542 -4.957 1.00 68.50 224 PHE A CA 1
ATOM 1822 C C . PHE A 1 224 ? -12.209 -1.706 -6.094 1.00 68.50 224 PHE A C 1
ATOM 1824 O O . PHE A 1 224 ? -13.403 -1.437 -5.937 1.00 68.50 224 PHE A O 1
ATOM 1831 N N . GLY A 1 225 ? -11.744 -2.157 -7.250 1.00 62.06 225 GLY A N 1
ATOM 1832 C CA . GLY A 1 225 ? -12.607 -2.205 -8.416 1.00 62.06 225 GLY A CA 1
ATOM 1833 C C . GLY A 1 225 ? -11.961 -2.865 -9.621 1.00 62.06 225 GLY A C 1
ATOM 1834 O O . GLY A 1 225 ? -10.779 -3.207 -9.586 1.00 62.06 225 GLY A O 1
ATOM 1835 N N . PRO A 1 226 ? -12.746 -3.061 -10.694 1.00 60.81 226 PRO A N 1
ATOM 1836 C CA . PRO A 1 226 ? -12.181 -3.447 -11.976 1.00 60.81 226 PRO A CA 1
ATOM 1837 C C . PRO A 1 226 ? -11.180 -2.379 -12.415 1.00 60.81 226 PRO A C 1
ATOM 1839 O O . PRO A 1 226 ? -11.392 -1.197 -12.138 1.00 60.81 226 PRO A O 1
ATOM 1842 N N . ARG A 1 227 ? -10.115 -2.803 -13.105 1.00 63.53 227 ARG A N 1
ATOM 1843 C CA . ARG A 1 227 ? -9.078 -1.911 -13.638 1.00 63.53 227 ARG A CA 1
ATOM 1844 C C . ARG A 1 227 ? -9.717 -0.680 -14.280 1.00 63.53 227 ARG A C 1
ATOM 1846 O O . ARG A 1 227 ? -10.620 -0.810 -15.109 1.00 63.53 227 ARG A O 1
ATOM 1853 N N . THR A 1 228 ? -9.241 0.508 -13.914 1.00 63.94 228 THR A N 1
ATOM 1854 C CA . THR A 1 228 ? -9.683 1.741 -14.590 1.00 63.94 228 THR A CA 1
ATOM 1855 C C . THR A 1 228 ? -9.142 1.819 -16.011 1.00 63.94 228 THR A C 1
ATOM 1857 O O . THR A 1 228 ? -9.690 2.526 -16.857 1.00 63.94 228 THR A O 1
ATOM 1860 N N . THR A 1 229 ? -8.095 1.046 -16.295 1.00 59.78 229 THR A N 1
ATOM 1861 C CA . THR A 1 229 ? -7.481 0.930 -17.609 1.00 59.78 229 THR A CA 1
ATOM 1862 C C . THR A 1 229 ? -7.697 -0.475 -18.188 1.00 59.78 229 THR A C 1
ATOM 1864 O O . THR A 1 229 ? -7.322 -1.483 -17.596 1.00 59.78 229 THR A O 1
ATOM 1867 N N . SER A 1 230 ? -8.330 -0.572 -19.361 1.00 56.50 230 SER A N 1
ATOM 1868 C CA . SER A 1 230 ? -8.523 -1.843 -20.072 1.00 56.50 230 SER A CA 1
ATOM 1869 C C . SER A 1 230 ? -7.239 -2.226 -20.805 1.00 56.50 230 SER A C 1
ATOM 1871 O O . SER A 1 230 ? -6.920 -1.578 -21.805 1.00 56.50 230 SER A O 1
ATOM 1873 N N . VAL A 1 231 ? -6.481 -3.215 -20.316 1.00 56.38 231 VAL A N 1
ATOM 1874 C CA . VAL A 1 231 ? -5.219 -3.574 -20.993 1.00 56.38 231 VAL A CA 1
ATOM 1875 C C . VAL A 1 231 ? -4.799 -5.060 -20.991 1.00 56.38 231 VAL A C 1
ATOM 1877 O O . VAL A 1 231 ? -3.893 -5.398 -21.737 1.00 56.38 231 VAL A O 1
ATOM 1880 N N . GLY A 1 232 ? -5.514 -5.929 -20.258 1.00 50.44 232 GLY A N 1
ATOM 1881 C CA . GLY A 1 232 ? -5.522 -7.411 -20.321 1.00 50.44 232 GLY A CA 1
ATOM 1882 C C . GLY A 1 232 ? -4.190 -8.127 -20.594 1.00 50.44 232 GLY A C 1
ATOM 1883 O O . GLY A 1 232 ? -3.843 -8.336 -21.744 1.00 50.44 232 GLY A O 1
ATOM 1884 N N . ASP A 1 233 ? -3.397 -8.585 -19.633 1.00 56.44 233 ASP A N 1
ATOM 1885 C CA . ASP A 1 233 ? -3.505 -8.624 -18.177 1.00 56.44 233 ASP A CA 1
ATOM 1886 C C . ASP A 1 233 ? -2.363 -7.794 -17.565 1.00 56.44 233 ASP A C 1
ATOM 1888 O O . ASP A 1 233 ? -1.727 -7.026 -18.277 1.00 56.44 233 ASP A O 1
ATOM 1892 N N . SER A 1 234 ? -2.193 -7.802 -16.242 1.00 61.53 234 SER A N 1
ATOM 1893 C CA . SER A 1 234 ? -1.206 -6.966 -15.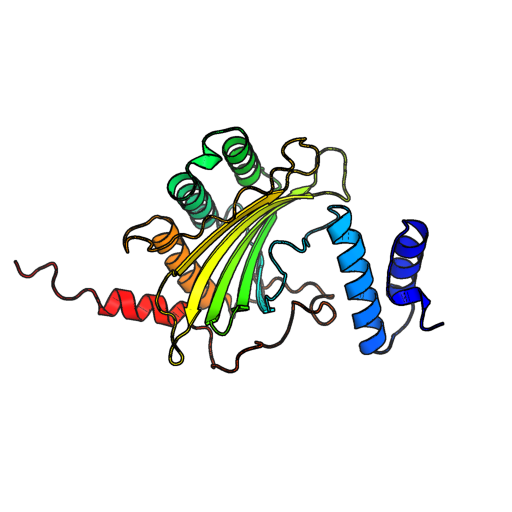531 1.00 61.53 234 SER A CA 1
ATOM 1894 C C . SER A 1 234 ? 0.140 -6.858 -16.261 1.00 61.53 234 SER A C 1
ATOM 1896 O O . SER A 1 234 ? 0.659 -7.855 -16.756 1.00 61.53 234 SER A O 1
ATOM 1898 N N . TYR A 1 235 ? 0.717 -5.656 -16.332 1.00 63.66 235 TYR A N 1
ATOM 1899 C CA . TYR A 1 235 ? 1.996 -5.437 -17.019 1.00 63.66 235 TYR A CA 1
ATOM 1900 C C . TYR A 1 235 ? 3.223 -5.777 -16.186 1.00 63.66 235 TYR A C 1
ATOM 1902 O O . TYR A 1 235 ? 4.345 -5.755 -16.701 1.00 63.66 235 TYR A O 1
ATOM 1910 N N . PHE A 1 236 ? 3.018 -6.134 -14.921 1.00 62.97 236 PHE A N 1
ATOM 1911 C CA . PHE A 1 236 ? 4.094 -6.550 -14.034 1.00 62.97 236 PHE A CA 1
ATOM 1912 C C . PHE A 1 236 ? 4.922 -7.726 -14.570 1.00 62.97 236 PHE A C 1
ATOM 1914 O O . PHE A 1 236 ? 6.143 -7.583 -14.618 1.00 62.97 236 PHE A O 1
ATOM 1921 N N . PRO A 1 237 ? 4.333 -8.849 -15.029 1.00 57.81 237 PRO A N 1
ATOM 1922 C CA . PRO A 1 237 ? 5.103 -9.993 -15.518 1.00 57.81 237 PRO A CA 1
ATOM 1923 C C . PRO A 1 237 ? 5.892 -9.655 -16.791 1.00 57.81 237 PRO A C 1
ATOM 1925 O O . PRO A 1 237 ? 7.054 -10.025 -16.922 1.00 57.81 237 PRO A O 1
ATOM 1928 N N . THR A 1 238 ? 5.313 -8.849 -17.691 1.00 56.66 238 THR A N 1
ATOM 1929 C CA . THR A 1 238 ? 5.970 -8.465 -18.956 1.00 56.66 238 THR A CA 1
ATOM 1930 C C . THR A 1 238 ? 7.224 -7.605 -18.772 1.00 56.66 238 THR A C 1
ATOM 1932 O O . THR A 1 238 ? 8.085 -7.572 -19.653 1.00 56.66 238 THR A O 1
ATOM 1935 N N . ALA A 1 239 ? 7.356 -6.915 -17.633 1.00 52.81 239 ALA A N 1
ATOM 1936 C CA . ALA A 1 239 ? 8.559 -6.155 -17.300 1.00 52.81 239 ALA A CA 1
ATOM 1937 C C . ALA A 1 239 ? 9.762 -7.071 -17.009 1.00 52.81 239 ALA A C 1
ATOM 1939 O O . ALA A 1 239 ? 10.891 -6.725 -17.358 1.00 52.81 239 ALA A O 1
ATOM 1940 N N . VAL A 1 240 ? 9.513 -8.247 -16.418 1.00 52.91 240 VAL A N 1
ATOM 1941 C CA . VAL A 1 240 ? 10.535 -9.263 -16.117 1.00 52.91 240 VAL A CA 1
ATOM 1942 C C . VAL A 1 240 ? 11.066 -9.881 -17.413 1.00 52.91 240 VAL A C 1
ATOM 1944 O O . VAL A 1 240 ? 12.278 -9.925 -17.617 1.00 52.91 240 VAL A O 1
ATOM 1947 N N . ASP A 1 241 ? 10.172 -10.245 -18.337 1.00 52.88 241 ASP A N 1
ATOM 1948 C CA . ASP A 1 241 ? 10.542 -10.864 -19.619 1.00 52.88 241 ASP A CA 1
ATOM 1949 C C . ASP A 1 241 ? 11.381 -9.934 -20.510 1.00 52.88 241 ASP A C 1
ATOM 1951 O O . ASP A 1 241 ? 12.307 -10.377 -21.188 1.00 52.88 241 ASP A O 1
ATOM 1955 N N . ARG A 1 242 ? 11.101 -8.623 -20.501 1.00 52.53 242 ARG A N 1
ATOM 1956 C CA . ARG A 1 242 ? 11.865 -7.642 -21.294 1.00 52.53 242 ARG A CA 1
ATOM 1957 C C . ARG A 1 242 ? 13.260 -7.370 -20.747 1.00 52.53 242 ARG A C 1
ATOM 1959 O O . ARG A 1 242 ? 14.160 -7.109 -21.540 1.00 52.53 242 ARG A O 1
ATOM 1966 N N . LEU A 1 243 ? 13.445 -7.411 -19.428 1.00 51.00 243 LEU A N 1
ATOM 1967 C CA . LEU A 1 243 ? 14.767 -7.261 -18.815 1.00 51.00 243 LEU A CA 1
ATOM 1968 C C . LEU A 1 243 ? 15.609 -8.525 -19.005 1.00 51.00 243 LEU A C 1
ATOM 1970 O O . LEU A 1 243 ? 16.771 -8.407 -19.381 1.00 51.00 243 LEU A O 1
ATOM 1974 N N . ALA A 1 244 ? 15.006 -9.711 -18.881 1.00 48.28 244 ALA A N 1
ATOM 1975 C CA . ALA A 1 244 ? 15.659 -10.973 -19.227 1.00 48.28 244 ALA A CA 1
ATOM 1976 C C . ALA A 1 244 ? 16.045 -11.037 -20.720 1.00 48.28 244 ALA A C 1
ATOM 1978 O O . ALA A 1 244 ? 17.132 -11.490 -21.065 1.00 48.28 244 ALA A O 1
ATOM 1979 N N . ALA A 1 245 ? 15.199 -10.518 -21.617 1.00 47.03 245 ALA A N 1
ATOM 1980 C CA . ALA A 1 245 ? 15.493 -10.437 -23.050 1.00 47.03 245 ALA A CA 1
ATOM 1981 C C . ALA A 1 245 ? 16.489 -9.323 -23.433 1.00 47.03 245 ALA A C 1
ATOM 1983 O O . ALA A 1 245 ? 16.999 -9.329 -24.553 1.00 47.03 245 ALA A O 1
ATOM 1984 N N . ALA A 1 246 ? 16.762 -8.365 -22.540 1.00 48.78 246 ALA A N 1
ATOM 1985 C CA . ALA A 1 246 ? 17.781 -7.331 -22.726 1.00 48.78 246 ALA A CA 1
ATOM 1986 C C . ALA A 1 246 ? 19.185 -7.782 -22.269 1.00 48.78 246 ALA A C 1
ATOM 1988 O O . ALA A 1 246 ? 20.153 -7.065 -22.525 1.00 48.78 246 ALA A O 1
ATOM 1989 N N . GLU A 1 247 ? 19.305 -8.963 -21.649 1.00 41.00 247 GLU A N 1
ATOM 1990 C CA . GLU A 1 247 ? 20.577 -9.654 -21.404 1.00 41.00 247 GLU A CA 1
ATOM 1991 C C . GLU A 1 247 ? 20.937 -10.650 -22.527 1.00 41.00 247 GLU A C 1
ATOM 1993 O O . GLU A 1 247 ? 21.030 -11.859 -22.317 1.00 41.00 247 GLU A O 1
ATOM 1998 N N . PRO A 1 248 ? 21.223 -10.164 -23.742 1.00 45.75 248 PRO A N 1
ATOM 1999 C CA . PRO A 1 248 ? 22.321 -10.764 -24.483 1.00 45.75 248 PRO A CA 1
ATOM 2000 C C . PRO A 1 248 ? 23.334 -9.676 -24.839 1.00 45.75 248 PRO A C 1
ATOM 2002 O O . PRO A 1 248 ? 22.953 -8.630 -25.358 1.00 45.75 248 PRO A O 1
ATOM 2005 N N . LEU A 1 249 ? 24.621 -9.970 -24.604 1.00 42.34 249 LEU A N 1
ATOM 2006 C CA . LEU A 1 249 ? 25.834 -9.155 -24.853 1.00 42.34 249 LEU A CA 1
ATOM 2007 C C . LEU A 1 249 ? 26.524 -8.561 -23.607 1.00 42.34 249 LEU A C 1
ATOM 2009 O O . LEU A 1 249 ? 27.006 -7.430 -23.645 1.00 42.34 249 LEU A O 1
ATOM 2013 N N . ARG A 1 250 ? 26.659 -9.327 -22.517 1.00 41.31 250 ARG A N 1
ATOM 2014 C CA . ARG A 1 250 ? 27.746 -9.083 -21.542 1.00 41.31 250 ARG A CA 1
ATOM 2015 C C . ARG A 1 250 ? 28.838 -10.154 -21.488 1.00 41.31 250 ARG A C 1
ATOM 2017 O O . ARG A 1 250 ? 29.902 -9.851 -20.970 1.00 41.31 250 ARG A O 1
ATOM 2024 N N . ASP A 1 251 ? 28.654 -11.289 -22.165 1.00 41.47 251 ASP A N 1
ATOM 2025 C CA . ASP A 1 251 ? 29.677 -12.348 -22.271 1.00 41.47 251 ASP A CA 1
ATOM 2026 C C . ASP A 1 251 ? 30.329 -12.441 -23.664 1.00 41.47 251 ASP A C 1
ATOM 2028 O O . ASP A 1 251 ? 30.788 -13.496 -24.095 1.00 41.47 251 ASP A O 1
ATOM 2032 N N . ALA A 1 252 ? 30.383 -11.324 -24.392 1.00 40.97 252 ALA A N 1
ATOM 2033 C CA . ALA A 1 252 ? 31.162 -11.214 -25.624 1.00 40.97 252 ALA A CA 1
ATOM 2034 C C . ALA A 1 252 ? 31.962 -9.903 -25.637 1.00 40.97 252 ALA A C 1
ATOM 2036 O O . ALA A 1 252 ? 31.646 -8.983 -26.392 1.00 40.97 252 ALA A O 1
ATOM 2037 N N . ALA A 1 253 ? 32.974 -9.818 -24.771 1.00 37.50 253 ALA A N 1
ATOM 2038 C CA . ALA A 1 253 ? 34.105 -8.898 -24.889 1.00 37.50 253 ALA A CA 1
ATOM 2039 C C . ALA A 1 253 ? 35.336 -9.501 -24.203 1.00 37.50 253 ALA A C 1
ATOM 2041 O O . ALA A 1 253 ? 35.205 -9.909 -23.028 1.00 37.50 253 ALA A O 1
#